Protein AF-0000000083736166 (afdb_homodimer)

Secondary structure (DSSP, 8-state):
----------------------S-----SS-----S-HHHHHHHHHHHHHTT--STT--S-SS-GGGGTT--HHHHHHHHHHHHHHHHHHHHHHHTS---HHHHHHHHHHHHHHHHHHHHHS--HHHHHHHHHHT--TT-HHHHHHHHHHHHHHHHHHHHHHHHHHHHHHHH-/----------------------S-----SS-----S-HHHHHHHHHHHHHTTTTSTT--S-SS-GGGGTT--HHHHHHHHHHHHHHHHHHHHHHHTS---HHHHHHHHHHHHHHHHHHHHHS--HHHHHHHHHHT--TT-HHHHHHHHHHHHHHHHHHHHHHHHHHHHHHHH-

Foldseek 3Di:
DPDDPDPPPPPPPPPPPPPPPDDPPPPPPPDPDDPQDPVLVVLVVVLCVFVVVPPPPPPDDDLPLCVCPLPFPVVSLVSV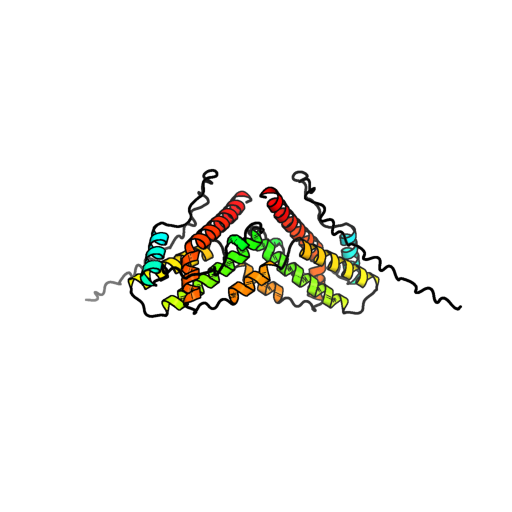LVVLVVLLVVLVVVLVDDDDPSNNVSSVVVNVVSVVVCVVRPDCPVVVVVVVVVVDDCPDPVVVVVCVVCVVVVVVVVVVVVVVRVVVSVVVD/DPPPPPPPPPPPPPPPPPPPPDDPPPPPPPDPDDPQDPVLVVLVVVLCVFVVVPPPPPPDDDLPLCVCPLPFPVVSLVSVLVVLVVLLVVLVVVLVDDDDPSNNVSSVVVNVVSVVVCVVRVDCPVVVVVVVVVPDDCPDPVVVVVCVVCVVVVVVVVVVVVVVRVVVSVVVD

Sequence (346 aa):
MDSPLGLLVVGILGLYFVCVQGCPLSPNPAGTQDFVPNKTIEDIKTLIAHLNLADNKLVGTVFNMTALDGKLEHEQWLFLNATLDVYLNIFSNMLNEERLEEVNQSLQNLRNKMQELKRHYYSDRIKTKIQKLAAIETTDAVVQKKALNEFQEVFQRASKLGASLHQRACTQSMDSPLGLLVVGILGLYFVCVQGCPLSPNPAGTQDFVPNKTIEDIKTLIAHLNLADNKLVGTVFNMTALDGKLEHEQWLFLNATLDVYLNIFSNMLNEERLEEVNQSLQNLRNKMQELKRHYYSDRIKTKIQKLAAIETTDAVVQKKALNEFQEVFQRASKLGASLHQRACTQS

Structure (mmCIF, N/CA/C/O backbone):
data_AF-0000000083736166-model_v1
#
loop_
_entity.id
_entity.type
_entity.pdbx_description
1 polymer 'Interferon gamma'
#
loop_
_atom_site.group_PDB
_atom_site.id
_atom_site.type_symbol
_atom_site.label_atom_id
_atom_site.label_alt_id
_atom_site.label_comp_id
_atom_site.label_asym_id
_atom_site.label_entity_id
_atom_site.label_seq_id
_atom_site.pdbx_PDB_ins_code
_atom_site.Cartn_x
_atom_site.Cartn_y
_atom_site.Cartn_z
_atom_site.occupancy
_atom_site.B_iso_or_equiv
_atom_site.auth_seq_id
_atom_site.auth_comp_id
_atom_site.auth_asym_id
_atom_site.auth_atom_id
_atom_site.pdbx_PDB_model_num
ATOM 1 N N . MET A 1 1 ? -26.094 50.25 -44.906 1 25.56 1 MET A N 1
ATOM 2 C CA . MET A 1 1 ? -25.578 50.906 -43.719 1 25.56 1 MET A CA 1
ATOM 3 C C . MET A 1 1 ? -25.266 49.875 -42.625 1 25.56 1 MET A C 1
ATOM 5 O O . MET A 1 1 ? -26.062 49.688 -41.719 1 25.56 1 MET A O 1
ATOM 9 N N . ASP A 1 2 ? -25.016 48.594 -43.062 1 31.78 2 ASP A N 1
ATOM 10 C CA . ASP A 1 2 ? -24.766 47.156 -42.875 1 31.78 2 ASP A CA 1
ATOM 11 C C . ASP A 1 2 ? -23.5 46.906 -42.062 1 31.78 2 ASP A C 1
ATOM 13 O O . ASP A 1 2 ? -22.422 46.719 -42.625 1 31.78 2 ASP A O 1
ATOM 17 N N . SER A 1 3 ? -23.391 47.719 -40.875 1 27.06 3 SER A N 1
ATOM 18 C CA . SER A 1 3 ? -22.141 47.938 -40.156 1 27.06 3 SER A CA 1
ATOM 19 C C . SER A 1 3 ? -21.656 46.688 -39.438 1 27.06 3 SER A C 1
ATOM 21 O O . SER A 1 3 ? -20.5 46.625 -39 1 27.06 3 SER A O 1
ATOM 23 N N . PRO A 1 4 ? -22.531 45.812 -38.875 1 34.12 4 PRO A N 1
ATOM 24 C CA . PRO A 1 4 ? -22.125 45.281 -37.562 1 34.12 4 PRO A CA 1
ATOM 25 C C . PRO A 1 4 ? -20.891 44.375 -37.656 1 34.12 4 PRO A C 1
ATOM 27 O O . PRO A 1 4 ? -20.812 43.5 -38.531 1 34.12 4 PRO A O 1
ATOM 30 N N . LEU A 1 5 ? -19.625 44.844 -37.281 1 30.45 5 LEU A N 1
ATOM 31 C CA . LEU A 1 5 ? -18.297 44.281 -37.094 1 30.45 5 LEU A CA 1
ATOM 32 C C . LEU A 1 5 ? -18.375 43.031 -36.219 1 30.45 5 LEU A C 1
ATOM 34 O O . LEU A 1 5 ? -19.062 43 -35.188 1 30.45 5 LEU A O 1
ATOM 38 N N . GLY A 1 6 ? -18.172 41.812 -36.812 1 26.39 6 GLY A N 1
ATOM 39 C CA . GLY A 1 6 ? -17.984 40.406 -36.406 1 26.39 6 GLY A CA 1
ATOM 40 C C . GLY A 1 6 ? -17.016 40.25 -35.25 1 26.39 6 GLY A C 1
ATOM 41 O O . GLY A 1 6 ? -15.875 40.719 -35.312 1 26.39 6 GLY A O 1
ATOM 42 N N . LEU A 1 7 ? -17.5 40.344 -33.906 1 26.72 7 LEU A N 1
ATOM 43 C CA . LEU A 1 7 ? -16.844 40.156 -32.594 1 26.72 7 LEU A CA 1
ATOM 44 C C . LEU A 1 7 ? -16.031 38.875 -32.594 1 26.72 7 LEU A C 1
ATOM 46 O O . LEU A 1 7 ? -16.562 37.781 -32.75 1 26.72 7 LEU A O 1
ATOM 50 N N . LEU A 1 8 ? -14.727 38.938 -33 1 26.11 8 LEU A N 1
ATOM 51 C CA . LEU A 1 8 ? -13.641 37.969 -32.969 1 26.11 8 LEU A CA 1
ATOM 52 C C . LEU A 1 8 ? -13.422 37.438 -31.547 1 26.11 8 LEU A C 1
ATOM 54 O O . LEU A 1 8 ? -13.016 38.188 -30.656 1 26.11 8 LEU A O 1
ATOM 58 N N . VAL A 1 9 ? -14.336 36.562 -31 1 26.31 9 VAL A N 1
ATOM 59 C CA . VAL A 1 9 ? -14.172 35.906 -29.703 1 26.31 9 VAL A CA 1
ATOM 60 C C . VAL A 1 9 ? -12.859 35.125 -29.688 1 26.31 9 VAL A C 1
ATOM 62 O O . VAL A 1 9 ? -12.711 34.125 -30.375 1 26.31 9 VAL A O 1
ATOM 65 N N . VAL A 1 10 ? -11.672 35.719 -29.703 1 26.75 10 VAL A N 1
ATOM 66 C CA . VAL A 1 10 ? -10.391 35.062 -29.516 1 26.75 10 VAL A CA 1
ATOM 67 C C . VAL A 1 10 ? -10.367 34.344 -28.172 1 26.75 10 VAL A C 1
ATOM 69 O O . VAL A 1 10 ? -10.32 35 -27.109 1 26.75 10 VAL A O 1
ATOM 72 N N . GLY A 1 11 ? -11.203 33.312 -27.938 1 25 11 GLY A N 1
ATOM 73 C CA . GLY A 1 11 ? -11.055 32.562 -26.719 1 25 11 GLY A CA 1
ATOM 74 C C . GLY A 1 11 ? -9.633 32.062 -26.5 1 25 11 GLY A C 1
ATOM 75 O O . GLY A 1 11 ? -9.07 31.359 -27.328 1 25 11 GLY A O 1
ATOM 76 N N . ILE A 1 12 ? -8.727 32.781 -25.797 1 27.39 12 ILE A N 1
ATOM 77 C CA . ILE A 1 12 ? -7.422 32.406 -25.25 1 27.39 12 ILE A CA 1
ATOM 78 C C . ILE A 1 12 ? -7.547 31.125 -24.453 1 27.39 12 ILE A C 1
ATOM 80 O O . ILE A 1 12 ? -8.203 31.094 -23.406 1 27.39 12 ILE A O 1
ATOM 84 N N . LEU A 1 13 ? -7.809 29.969 -25.062 1 29.5 13 LEU A N 1
ATOM 85 C CA . LEU A 1 13 ? -7.574 28.688 -24.422 1 29.5 13 LEU A CA 1
ATOM 86 C C . LEU A 1 13 ? -6.195 28.656 -23.766 1 29.5 13 LEU A C 1
ATOM 88 O O . LEU A 1 13 ? -5.176 28.734 -24.453 1 29.5 13 LEU A O 1
ATOM 92 N N . GLY A 1 14 ? -5.961 29.297 -22.578 1 27.34 14 GLY A N 1
ATOM 93 C CA . GLY A 1 14 ? -4.801 29.156 -21.719 1 27.34 14 GLY A CA 1
ATOM 94 C C . GLY A 1 14 ? -4.367 27.719 -21.547 1 27.34 14 GLY A C 1
ATOM 95 O O . GLY A 1 14 ? -5.129 26.891 -21.016 1 27.34 14 GLY A O 1
ATOM 96 N N . LEU A 1 15 ? -3.582 27.094 -22.406 1 28.8 15 LEU A N 1
ATOM 97 C CA . LEU A 1 15 ? -2.785 25.875 -22.266 1 28.8 15 LEU A CA 1
ATOM 98 C C . LEU A 1 15 ? -1.999 25.891 -20.969 1 28.8 15 LEU A C 1
ATOM 100 O O . LEU A 1 15 ? -1.042 26.656 -20.828 1 28.8 15 LEU A O 1
ATOM 104 N N . TYR A 1 16 ? -2.668 25.641 -19.781 1 25.7 16 TYR A N 1
ATOM 105 C CA . TYR A 1 16 ? -1.996 25.297 -18.531 1 25.7 16 TYR A CA 1
ATOM 106 C C . TYR A 1 16 ? -0.968 24.203 -18.75 1 25.7 16 TYR A C 1
ATOM 108 O O . TYR A 1 16 ? -1.328 23.047 -19 1 25.7 16 TYR A O 1
ATOM 116 N N . PHE A 1 17 ? 0.113 24.469 -19.438 1 28.11 17 PHE A N 1
ATOM 117 C CA . PHE A 1 17 ? 1.296 23.609 -19.406 1 28.11 17 PHE A CA 1
ATOM 118 C C . PHE A 1 17 ? 1.709 23.297 -17.984 1 28.11 17 PHE A C 1
ATOM 120 O O . PHE A 1 17 ? 2.182 24.172 -17.25 1 28.11 17 PHE A O 1
ATOM 127 N N . VAL A 1 18 ? 1.034 22.453 -17.312 1 27.03 18 VAL A N 1
ATOM 128 C CA . VAL A 1 18 ? 1.616 21.859 -16.125 1 27.03 18 VAL A CA 1
ATOM 129 C C . VAL A 1 18 ? 2.982 21.266 -16.453 1 27.03 18 VAL A C 1
ATOM 131 O O . VAL A 1 18 ? 3.074 20.281 -17.203 1 27.03 18 VAL A O 1
ATOM 134 N N . CYS A 1 19 ? 3.934 2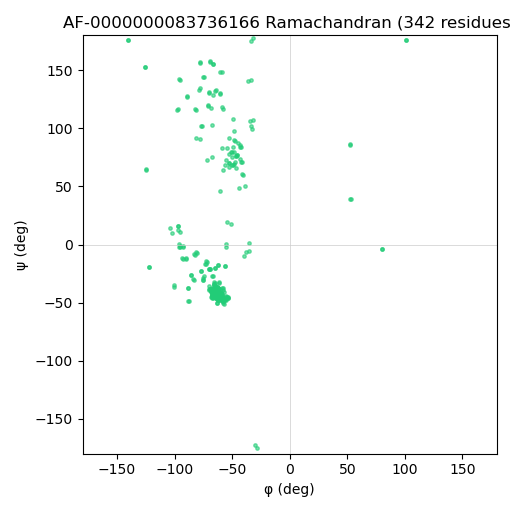2.047 -16.781 1 26.06 19 CYS A N 1
ATOM 135 C CA . CYS A 1 19 ? 5.312 21.578 -16.75 1 26.06 19 CYS A CA 1
ATOM 136 C C . CYS A 1 19 ? 5.578 20.75 -15.508 1 26.06 19 CYS A C 1
ATOM 138 O O . CYS A 1 19 ? 5.477 21.25 -14.383 1 26.06 19 CYS A O 1
ATOM 140 N N . VAL A 1 20 ? 5.285 19.547 -15.492 1 30.48 20 VAL A N 1
ATOM 141 C CA . VAL A 1 20 ? 6.012 18.594 -14.648 1 30.48 20 VAL A CA 1
ATOM 142 C C . VAL A 1 20 ? 7.5 18.938 -14.656 1 30.48 20 VAL A C 1
ATOM 144 O O . VAL A 1 20 ? 8.18 18.734 -15.664 1 30.48 20 VAL A O 1
ATOM 147 N N . GLN A 1 21 ? 7.938 20.156 -14.414 1 29.8 21 GLN A N 1
ATOM 148 C CA . GLN A 1 21 ? 9.352 20.375 -14.125 1 29.8 21 GLN A CA 1
ATOM 149 C C . GLN A 1 21 ? 9.945 19.172 -13.391 1 29.8 21 GLN A C 1
ATOM 151 O O . GLN A 1 21 ? 9.398 18.719 -12.391 1 29.8 21 GLN A O 1
ATOM 156 N N . GLY A 1 22 ? 10.805 18.328 -14.086 1 31.92 22 GLY A N 1
ATOM 157 C CA . GLY A 1 22 ? 11.727 17.234 -13.836 1 31.92 22 GLY A CA 1
ATOM 158 C C . GLY A 1 22 ? 12.422 17.328 -12.484 1 31.92 22 GLY A C 1
ATOM 159 O O . GLY A 1 22 ? 12.367 18.375 -11.828 1 31.92 22 GLY A O 1
ATOM 160 N N . CYS A 1 23 ? 13.242 16.203 -12.305 1 34.94 23 CYS A N 1
ATOM 161 C CA . CYS A 1 23 ? 14.062 15.695 -11.211 1 34.94 23 CYS A CA 1
ATOM 162 C C . CYS A 1 23 ? 15.055 16.75 -10.727 1 34.94 23 CYS A C 1
ATOM 164 O O . CYS A 1 23 ? 16.234 16.672 -11.047 1 34.94 23 CYS A O 1
ATOM 166 N N . PRO A 1 24 ? 14.906 18.031 -10.969 1 35.47 24 PRO A N 1
ATOM 167 C CA . PRO A 1 24 ? 16.125 18.641 -10.438 1 35.47 24 PRO A CA 1
ATOM 168 C C . PRO A 1 24 ? 16.359 18.297 -8.969 1 35.47 24 PRO A C 1
ATOM 170 O O . PRO A 1 24 ? 17.172 18.953 -8.305 1 35.47 24 PRO A O 1
ATOM 173 N N . LEU A 1 25 ? 15.414 17.547 -8.367 1 35.62 25 LEU A N 1
ATOM 174 C CA . LEU A 1 25 ? 15.828 17.562 -6.965 1 35.62 25 LEU A CA 1
ATOM 175 C C . LEU A 1 25 ? 17.281 17.125 -6.824 1 35.62 25 LEU A C 1
ATOM 177 O O . LEU A 1 25 ? 17.641 16 -7.164 1 35.62 25 LEU A O 1
ATOM 181 N N . SER A 1 26 ? 18.156 17.938 -7.254 1 33.56 26 SER A N 1
ATOM 182 C CA . SER A 1 26 ? 19.516 17.656 -6.797 1 33.56 26 SER A CA 1
ATOM 183 C C . SER A 1 26 ? 19.5 17.062 -5.391 1 33.56 26 SER A C 1
ATOM 185 O O . SER A 1 26 ? 18.938 17.656 -4.469 1 33.56 26 SER A O 1
ATOM 187 N N . PRO A 1 27 ? 19.625 15.656 -5.328 1 37.25 27 PRO A N 1
ATOM 188 C CA . PRO A 1 27 ? 19.891 15.203 -3.957 1 37.25 27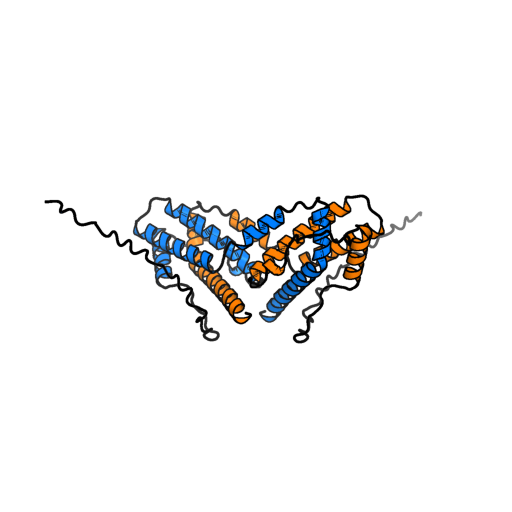 PRO A CA 1
ATOM 189 C C . PRO A 1 27 ? 20.891 16.094 -3.229 1 37.25 27 PRO A C 1
ATOM 191 O O . PRO A 1 27 ? 22.047 16.188 -3.645 1 37.25 27 PRO A O 1
ATOM 194 N N . ASN A 1 28 ? 20.703 17.312 -3.012 1 36.97 28 ASN A N 1
ATOM 195 C CA . ASN A 1 28 ? 21.688 17.797 -2.061 1 36.97 28 ASN A CA 1
ATOM 196 C C . ASN A 1 28 ? 22.062 16.734 -1.029 1 36.97 28 ASN A C 1
ATOM 198 O O . ASN A 1 28 ? 21.219 15.898 -0.669 1 36.97 28 ASN A O 1
ATOM 202 N N . PRO A 1 29 ? 23.406 16.547 -0.527 1 40.22 29 PRO A N 1
ATOM 203 C CA . PRO A 1 29 ? 23.875 15.633 0.521 1 40.22 29 PRO A CA 1
ATOM 204 C C . PRO A 1 29 ? 22.812 15.352 1.58 1 40.22 29 PRO A C 1
ATOM 206 O O . PRO A 1 29 ? 21.797 16.062 1.649 1 40.22 29 PRO A O 1
ATOM 209 N N . ALA A 1 30 ? 23.344 14.562 2.766 1 42.53 30 ALA A N 1
ATOM 210 C CA . ALA A 1 30 ? 22.859 14.125 4.074 1 42.53 30 ALA A CA 1
ATOM 211 C C . ALA A 1 30 ? 21.984 15.195 4.727 1 42.53 30 ALA A C 1
ATOM 213 O O . ALA A 1 30 ? 21.641 15.078 5.902 1 42.53 30 ALA A O 1
ATOM 214 N N . GLY A 1 31 ? 21.75 16.375 4.324 1 44.53 31 GLY A N 1
ATOM 215 C CA . GLY A 1 31 ? 21.188 17.391 5.199 1 44.53 31 GLY A CA 1
ATOM 216 C C . GLY A 1 31 ? 19.688 17.25 5.398 1 44.53 31 GLY A C 1
ATOM 217 O O . GLY A 1 31 ? 19.016 16.609 4.586 1 44.53 31 GLY A O 1
ATOM 218 N N . THR A 1 32 ? 19.094 17.328 6.719 1 60.19 32 THR A N 1
ATOM 219 C CA . THR A 1 32 ? 17.734 17.375 7.23 1 60.19 32 THR A CA 1
ATOM 220 C C . THR A 1 32 ? 16.875 18.297 6.371 1 60.19 32 THR A C 1
ATOM 222 O O . THR A 1 32 ? 16.984 19.531 6.461 1 60.19 32 THR A O 1
ATOM 225 N N . GLN A 1 33 ? 16.5 17.938 5.102 1 72.44 33 GLN A N 1
ATOM 226 C CA . GLN A 1 33 ? 15.641 18.781 4.273 1 72.44 33 GLN A CA 1
ATOM 227 C C . GLN A 1 33 ? 14.297 19.031 4.953 1 72.44 33 GLN A C 1
ATOM 229 O O . GLN A 1 33 ? 13.672 18.094 5.465 1 72.44 33 GLN A O 1
ATOM 234 N N . ASP A 1 34 ? 14.078 20.281 5.199 1 84.88 34 ASP A N 1
ATOM 235 C CA . ASP A 1 34 ? 12.797 20.719 5.734 1 84.88 34 ASP A CA 1
ATOM 236 C C . ASP A 1 34 ? 11.758 20.875 4.621 1 84.88 34 ASP A C 1
ATOM 238 O O . ASP A 1 34 ? 11.961 21.656 3.688 1 84.88 34 ASP A O 1
ATOM 242 N N . P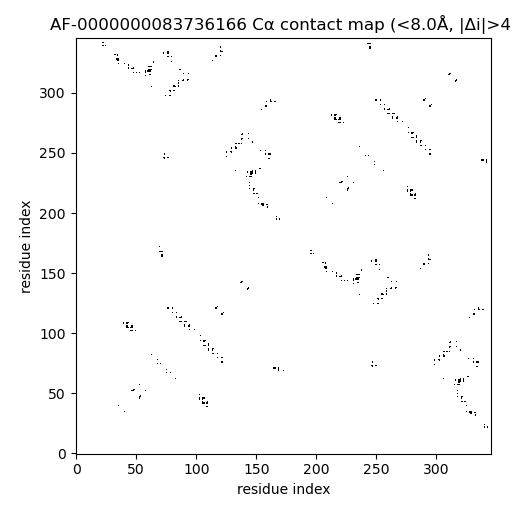HE A 1 35 ? 10.703 20.062 4.688 1 89.19 35 PHE A N 1
ATOM 243 C CA . PHE A 1 35 ? 9.672 20.047 3.65 1 89.19 35 PHE A CA 1
ATOM 244 C C . PHE A 1 35 ? 8.492 20.922 4.039 1 89.19 35 PHE A C 1
ATOM 246 O O . PHE A 1 35 ? 7.539 21.062 3.273 1 89.19 35 PHE A O 1
ATOM 253 N N . VAL A 1 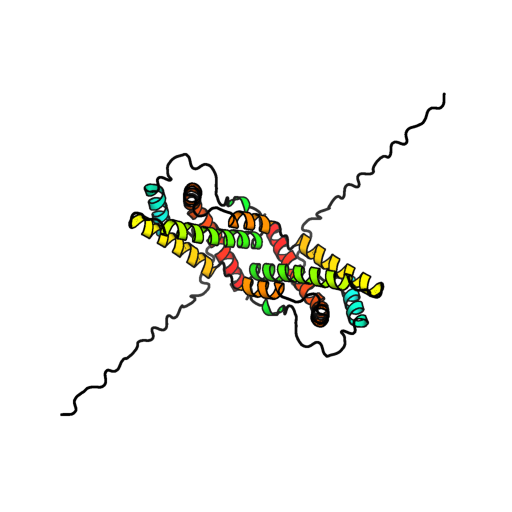36 ? 8.578 21.531 5.188 1 92.19 36 VAL A N 1
ATOM 254 C CA . VAL A 1 36 ? 7.461 22.344 5.648 1 92.19 36 VAL A CA 1
ATOM 255 C C . VAL A 1 36 ? 7.723 23.812 5.332 1 92.19 36 VAL A C 1
ATOM 257 O O . VAL A 1 36 ? 8.578 24.438 5.957 1 92.19 36 VAL A O 1
ATOM 260 N N . PRO A 1 37 ? 6.867 24.328 4.484 1 91.75 37 PRO A N 1
ATOM 261 C CA . PRO A 1 37 ? 7.062 25.734 4.16 1 91.75 37 PRO A CA 1
ATOM 262 C C . PRO A 1 37 ? 6.816 26.656 5.355 1 91.75 37 PRO A C 1
ATOM 264 O O . PRO A 1 37 ? 5.996 26.344 6.223 1 91.75 37 PRO A O 1
ATOM 267 N N . ASN A 1 38 ? 7.418 27.812 5.324 1 92 38 ASN A N 1
ATOM 268 C CA . ASN A 1 38 ? 7.285 28.781 6.402 1 92 38 ASN A CA 1
ATOM 269 C C . ASN A 1 38 ? 5.836 29.234 6.574 1 92 38 ASN A C 1
ATOM 271 O O . ASN A 1 38 ? 5.359 29.406 7.699 1 92 38 ASN A O 1
ATOM 275 N N . LYS A 1 39 ? 5.242 29.469 5.445 1 92.31 39 LYS A N 1
ATOM 276 C CA . LYS A 1 39 ? 3.844 29.891 5.508 1 92.31 39 LYS A CA 1
ATOM 277 C C . LYS A 1 39 ? 2.992 28.844 6.238 1 92.31 39 LYS A C 1
ATOM 279 O O . LYS A 1 39 ? 2.072 29.203 6.977 1 92.31 39 LYS A O 1
ATOM 284 N N . THR A 1 40 ? 3.293 27.656 6.016 1 93.81 40 THR A N 1
ATOM 285 C CA . THR A 1 40 ? 2.576 26.562 6.68 1 93.81 40 THR A CA 1
ATOM 286 C C . THR A 1 40 ? 2.797 26.609 8.188 1 93.81 40 THR A C 1
ATOM 288 O O . THR A 1 40 ? 1.856 26.438 8.969 1 93.81 40 THR A O 1
ATOM 291 N N . ILE A 1 41 ? 3.916 26.891 8.602 1 92.06 41 ILE A N 1
ATOM 292 C CA . ILE A 1 41 ? 4.246 27.016 10.016 1 92.06 41 ILE A CA 1
ATOM 293 C C . ILE A 1 41 ? 3.455 28.156 10.625 1 92.06 41 ILE A C 1
ATOM 295 O O . ILE A 1 41 ? 2.918 28.047 11.734 1 92.06 41 ILE A O 1
ATOM 299 N N . GLU A 1 42 ? 3.389 29.188 9.93 1 93.88 42 GLU A N 1
ATOM 300 C CA . GLU A 1 42 ? 2.629 30.344 10.391 1 93.88 42 GLU A CA 1
ATOM 301 C C . GLU A 1 42 ? 1.146 30.016 10.523 1 93.88 42 GLU A C 1
ATOM 303 O O . GLU A 1 42 ? 0.491 30.453 11.477 1 93.88 42 GLU A O 1
ATOM 308 N N . ASP A 1 43 ? 0.63 29.297 9.547 1 95.38 43 ASP A N 1
ATOM 309 C CA . ASP A 1 43 ? -0.77 28.891 9.602 1 95.38 43 ASP A CA 1
ATOM 310 C C . ASP A 1 43 ? -1.039 28.016 10.828 1 95.38 43 ASP A C 1
ATOM 312 O O . ASP A 1 43 ? -2.059 28.188 11.5 1 95.38 43 ASP A O 1
ATOM 316 N N . ILE A 1 44 ? -0.179 27.172 11.109 1 91.94 44 ILE A N 1
ATOM 317 C CA . ILE A 1 44 ? -0.325 26.281 12.258 1 91.94 44 ILE A CA 1
ATOM 318 C C . ILE A 1 44 ? -0.337 27.109 13.547 1 91.94 44 ILE A C 1
ATOM 320 O O . ILE A 1 44 ? -1.186 26.891 14.414 1 91.94 44 ILE A O 1
ATOM 324 N N . LYS A 1 45 ? 0.573 28 13.648 1 88.44 45 LYS A N 1
ATOM 325 C CA . LYS A 1 45 ? 0.638 28.844 14.836 1 88.44 45 LYS A CA 1
ATOM 326 C C . LYS A 1 45 ? -0.655 29.641 15.016 1 88.44 45 LYS A C 1
ATOM 328 O O . LYS A 1 45 ? -1.153 29.766 16.141 1 88.44 45 LYS A O 1
ATOM 333 N N . THR A 1 46 ? -1.11 30.188 13.953 1 90.69 46 THR A N 1
ATOM 334 C CA . THR A 1 46 ? -2.369 30.922 13.984 1 90.69 46 THR A CA 1
ATOM 335 C C . THR A 1 46 ? -3.498 30.047 14.516 1 90.69 46 THR A C 1
ATOM 337 O O . THR A 1 46 ? -4.293 30.484 15.352 1 90.69 46 THR A O 1
ATOM 340 N N . LEU A 1 47 ? -3.559 28.844 14.055 1 92.06 47 LEU A N 1
ATOM 341 C CA . LEU A 1 47 ? -4.613 27.922 14.461 1 92.06 47 LEU A CA 1
ATOM 342 C C . LEU A 1 47 ? -4.457 27.516 15.922 1 92.06 47 LEU A C 1
ATOM 344 O O . LEU A 1 47 ? -5.441 27.469 16.672 1 92.06 47 LEU A O 1
ATOM 348 N N . ILE A 1 48 ? -3.262 27.281 16.312 1 83.38 48 ILE A N 1
ATOM 349 C CA . ILE A 1 48 ? -3.002 26.906 17.703 1 83.38 48 ILE A CA 1
ATOM 350 C C . ILE A 1 48 ? -3.414 28.047 18.641 1 83.38 48 ILE A C 1
ATOM 352 O O . ILE A 1 48 ? -4.008 27.812 19.688 1 83.38 48 ILE A O 1
ATOM 356 N N . ALA A 1 49 ? -3.152 29.203 18.297 1 84.5 49 ALA A N 1
ATOM 357 C CA . ALA A 1 49 ? -3.467 30.375 19.109 1 84.5 49 ALA A CA 1
ATOM 358 C C . ALA A 1 49 ? -4.977 30.594 19.203 1 84.5 49 ALA A C 1
ATOM 360 O O . ALA A 1 49 ? -5.512 30.828 20.281 1 84.5 49 ALA A O 1
ATOM 361 N N . HIS A 1 50 ? -5.699 30.469 18.125 1 86.19 50 HIS A N 1
ATOM 362 C CA . HIS A 1 50 ? -7.105 30.844 18.062 1 86.19 50 HIS A CA 1
ATOM 363 C C . HIS A 1 50 ? -8 29.703 18.547 1 86.19 50 HIS A C 1
ATOM 365 O O . HIS A 1 50 ? -9.117 29.953 19.016 1 86.19 50 HIS A O 1
ATOM 371 N N . LEU A 1 51 ? -7.539 28.562 18.422 1 83.31 51 LEU A N 1
ATOM 372 C CA . LEU A 1 51 ? -8.359 27.422 18.844 1 83.31 51 LEU A CA 1
ATOM 373 C C . LEU A 1 51 ? -8 27 20.266 1 83.31 51 LEU A C 1
ATOM 375 O O . LEU A 1 51 ? -8.492 25.969 20.75 1 83.31 51 LEU A O 1
ATOM 379 N N . ASN A 1 52 ? -7.242 27.828 20.891 1 76.19 52 ASN A N 1
ATOM 380 C CA . ASN A 1 52 ? -6.84 27.641 22.281 1 76.19 52 ASN A CA 1
ATOM 381 C C . ASN A 1 52 ? -6.219 26.266 22.5 1 76.19 52 ASN A C 1
ATOM 383 O O . ASN A 1 52 ? -6.574 25.562 23.453 1 76.19 52 ASN A O 1
ATOM 387 N N . LEU A 1 53 ? -5.457 25.844 21.547 1 69.31 53 LEU A N 1
ATOM 388 C CA . LEU A 1 53 ? -4.797 24.547 21.609 1 69.31 53 LEU A CA 1
ATOM 389 C C . LEU A 1 53 ? -3.615 24.594 22.578 1 69.31 53 LEU A C 1
ATOM 391 O O . LEU A 1 53 ? -3.184 23.547 23.078 1 69.31 53 LEU A O 1
ATOM 395 N N . ALA A 1 54 ? -2.982 25.75 22.766 1 60.62 54 ALA A N 1
ATOM 396 C CA . ALA A 1 54 ? -1.833 25.906 23.641 1 60.62 54 ALA A CA 1
ATOM 397 C C . ALA A 1 54 ? -2.16 25.438 25.062 1 60.62 54 ALA A C 1
ATOM 399 O O . ALA A 1 54 ? -1.26 25.234 25.875 1 60.62 54 ALA A O 1
ATOM 400 N N . ASP A 1 55 ? -3.404 25.375 25.281 1 57.97 55 ASP A N 1
ATOM 401 C CA . ASP A 1 55 ? -3.645 24.938 26.656 1 57.97 55 ASP A CA 1
ATOM 402 C C . ASP A 1 55 ? -3.184 23.484 26.859 1 57.97 55 ASP A C 1
ATOM 404 O O . ASP A 1 55 ? -3.182 22.703 25.922 1 57.97 55 ASP A O 1
ATOM 408 N N . ASN A 1 56 ? -2.354 23.266 27.938 1 54.47 56 ASN A N 1
ATOM 409 C CA . ASN A 1 56 ? -1.512 22.234 28.531 1 54.47 56 ASN A CA 1
ATOM 410 C C . ASN A 1 56 ? -2.17 20.859 28.438 1 54.47 56 ASN A C 1
ATOM 412 O O . ASN A 1 56 ? -1.58 19.844 28.844 1 54.47 56 ASN A O 1
ATOM 416 N N . LYS A 1 57 ? -3.455 20.828 28.031 1 62.19 57 LYS A N 1
ATOM 417 C CA . LYS A 1 57 ? -3.984 19.531 28.453 1 62.19 57 LYS A CA 1
ATOM 418 C C . LYS A 1 57 ? -4.09 18.562 27.266 1 62.19 57 LYS A C 1
ATOM 420 O O . LYS A 1 57 ? -4.801 17.562 27.344 1 62.19 57 LYS A O 1
ATOM 425 N N . LEU A 1 58 ? -3.381 18.953 26.062 1 75.38 58 LEU A N 1
ATOM 426 C CA . LEU A 1 58 ? -3.547 17.938 25.031 1 75.38 58 LEU A CA 1
ATOM 427 C C . LEU A 1 58 ? -2.621 16.75 25.297 1 75.38 58 LEU A C 1
ATOM 429 O O . LEU A 1 58 ? -1.396 16.891 25.219 1 75.38 58 LEU A O 1
ATOM 433 N N . VAL A 1 59 ? -3.215 15.852 26.016 1 76.38 59 VAL A N 1
ATOM 434 C CA . VAL A 1 59 ? -2.436 14.648 26.281 1 76.38 59 VAL A CA 1
ATOM 435 C C . VAL A 1 59 ? -2.666 13.625 25.172 1 76.38 59 VAL A C 1
ATOM 437 O O . VAL A 1 59 ? -3.799 13.43 24.734 1 76.38 59 VAL A O 1
ATOM 440 N N . GLY A 1 60 ? -1.568 13.148 24.594 1 82.44 60 GLY A N 1
ATOM 441 C CA . GLY A 1 60 ? -1.641 12.047 23.641 1 82.44 60 GLY A CA 1
ATOM 442 C C . GLY A 1 60 ? -1.55 12.5 22.188 1 82.44 60 GLY A C 1
ATOM 443 O O . GLY A 1 60 ? -1.402 13.688 21.922 1 82.44 60 GLY A O 1
ATOM 444 N N . THR A 1 61 ? -1.526 11.492 21.297 1 91.25 61 THR A N 1
ATOM 445 C CA . THR A 1 61 ? -1.42 11.727 19.859 1 91.25 61 THR A CA 1
ATOM 446 C C . THR A 1 61 ? -2.557 11.039 19.109 1 91.25 61 THR A C 1
ATOM 448 O O . THR A 1 61 ? -3.188 10.117 19.641 1 91.25 61 THR A O 1
ATOM 451 N N . VAL A 1 62 ? -2.861 11.625 18 1 94.06 62 VAL A N 1
ATOM 452 C CA . VAL A 1 62 ? -3.852 11 17.125 1 94.06 62 VAL A CA 1
ATOM 453 C C . VAL A 1 62 ? -3.166 10.008 16.188 1 94.06 62 VAL A C 1
ATOM 455 O O . VAL A 1 62 ? -3.592 8.852 16.078 1 94.06 62 VAL A O 1
ATOM 458 N N . PHE A 1 63 ? -2.121 10.352 15.539 1 94.75 63 PHE A N 1
ATOM 459 C CA . PHE A 1 63 ? -1.485 9.547 14.508 1 94.75 63 PHE A CA 1
ATOM 460 C C . PHE A 1 63 ? -0.26 8.828 15.055 1 94.75 63 PHE A C 1
ATOM 462 O O . PHE A 1 63 ? -0.021 7.664 14.727 1 94.75 63 PHE A O 1
ATOM 469 N N . ASN A 1 64 ? 0.479 9.414 15.945 1 88.56 64 ASN A N 1
ATOM 470 C CA . ASN A 1 64 ? 1.678 8.82 16.531 1 88.56 64 ASN A CA 1
ATOM 471 C C . ASN A 1 64 ? 2.645 8.336 15.453 1 88.56 64 ASN A C 1
ATOM 473 O O . ASN A 1 64 ? 2.775 7.133 15.219 1 88.56 64 ASN A O 1
ATOM 477 N N . MET A 1 65 ? 3.459 9.125 14.953 1 90.44 65 MET A N 1
ATOM 478 C CA . MET A 1 65 ? 4.352 8.852 13.828 1 90.44 65 MET A CA 1
ATOM 479 C C . MET A 1 65 ? 5.477 7.91 14.242 1 90.44 65 MET A C 1
ATOM 481 O O . MET A 1 65 ? 6.105 7.273 13.398 1 90.44 65 MET A O 1
ATOM 485 N N . THR A 1 66 ? 5.621 7.781 15.539 1 89.38 66 THR A N 1
ATOM 486 C CA . THR A 1 66 ? 6.664 6.879 16.016 1 89.38 66 THR A CA 1
ATOM 487 C C . THR A 1 66 ? 6.301 5.426 15.703 1 89.38 66 THR A C 1
ATOM 489 O O . THR A 1 66 ? 7.172 4.555 15.688 1 89.38 66 THR A O 1
ATOM 492 N N . ALA A 1 67 ? 5.07 5.23 15.5 1 84.06 67 ALA A N 1
ATOM 493 C CA . ALA A 1 67 ? 4.613 3.893 15.133 1 84.06 67 ALA A CA 1
ATOM 494 C C . ALA A 1 67 ? 5.223 3.449 13.805 1 84.06 67 ALA A C 1
ATOM 496 O O . ALA A 1 67 ? 5.246 2.256 13.492 1 84.06 67 ALA A O 1
ATOM 497 N N . LEU A 1 68 ? 5.75 4.363 13 1 90.38 68 LEU A N 1
ATOM 498 C CA . LEU A 1 68 ? 6.316 4.066 11.688 1 90.38 68 LEU A CA 1
ATOM 499 C C . LEU A 1 68 ? 7.801 3.742 11.805 1 90.38 68 LEU A C 1
ATOM 501 O O . LEU A 1 68 ? 8.406 3.236 10.852 1 90.38 68 LEU A O 1
ATOM 505 N N . ASP A 1 69 ? 8.328 4.016 12.914 1 89.75 69 ASP A N 1
ATOM 506 C CA . ASP A 1 69 ? 9.766 3.799 13.055 1 89.75 69 ASP A CA 1
ATOM 507 C C . ASP A 1 69 ? 10.125 2.33 12.836 1 89.75 69 ASP A C 1
ATOM 509 O O . ASP A 1 69 ? 9.484 1.439 13.398 1 89.75 69 ASP A O 1
ATOM 513 N N . GLY A 1 70 ? 11.102 2.074 12.008 1 85.75 70 GLY A N 1
ATOM 514 C CA . GLY A 1 70 ? 11.562 0.723 11.734 1 85.75 70 GLY A CA 1
ATOM 515 C C . GLY A 1 70 ? 10.688 -0.019 10.742 1 85.75 70 GLY A C 1
ATOM 516 O O . GLY A 1 70 ? 10.969 -1.17 10.398 1 85.75 70 GLY A O 1
ATOM 517 N N . LYS A 1 71 ? 9.625 0.608 10.344 1 88.69 71 LYS A N 1
ATOM 518 C CA . LYS A 1 71 ? 8.758 -0.039 9.367 1 88.69 71 LYS A CA 1
ATOM 519 C C . LYS A 1 71 ? 9.336 0.064 7.957 1 88.69 71 LYS A C 1
ATOM 521 O O . LYS A 1 71 ? 10.117 0.97 7.672 1 88.69 71 LYS A O 1
ATOM 526 N N . LEU A 1 72 ? 8.93 -0.811 7.145 1 89.5 72 LEU A N 1
ATOM 527 C CA . LEU A 1 72 ? 9.328 -0.786 5.742 1 89.5 72 LEU A CA 1
ATOM 528 C C . LEU A 1 72 ? 8.695 0.397 5.016 1 89.5 72 LEU A C 1
ATOM 530 O O . LEU A 1 72 ? 7.625 0.87 5.41 1 89.5 72 LEU A O 1
ATOM 534 N N . GLU A 1 73 ? 9.273 0.824 3.943 1 90.31 73 GLU A N 1
ATOM 535 C CA . GLU A 1 73 ? 8.852 2.025 3.232 1 90.31 73 GLU A CA 1
ATOM 536 C C . GLU A 1 73 ? 7.426 1.876 2.699 1 90.31 73 GLU A C 1
ATOM 538 O O . GLU A 1 73 ? 6.641 2.824 2.74 1 90.31 73 GLU A O 1
ATOM 543 N N . HIS A 1 74 ? 7.191 0.674 2.168 1 90.81 74 HIS A N 1
ATOM 544 C CA . HIS A 1 74 ? 5.855 0.483 1.616 1 90.81 74 HIS A CA 1
ATOM 545 C C . HIS A 1 74 ? 4.797 0.524 2.713 1 90.81 74 HIS A C 1
ATOM 547 O O . HIS A 1 74 ? 3.688 1.013 2.492 1 90.81 74 HIS A O 1
ATOM 553 N N . GLU A 1 75 ? 5.121 0.055 3.867 1 92.75 75 GLU A N 1
ATOM 554 C CA . GLU A 1 75 ? 4.207 0.144 5 1 92.75 75 GLU A CA 1
ATOM 555 C C . GLU A 1 75 ? 4.023 1.592 5.449 1 92.75 75 GLU A C 1
ATOM 557 O O . GLU A 1 75 ? 2.902 2.018 5.738 1 92.75 75 GLU A O 1
ATOM 562 N N . GLN A 1 76 ? 5.102 2.271 5.535 1 94.31 76 GLN A N 1
ATOM 563 C CA . GLN A 1 76 ? 5.027 3.688 5.883 1 94.31 76 GLN A CA 1
ATOM 564 C C . GLN A 1 76 ? 4.164 4.453 4.883 1 94.31 76 GLN A C 1
ATOM 566 O O . GLN A 1 76 ? 3.35 5.293 5.273 1 94.31 76 GLN A O 1
ATOM 571 N N . TRP A 1 77 ? 4.406 4.195 3.643 1 94.56 77 TRP A N 1
ATOM 572 C CA . TRP A 1 77 ? 3.66 4.863 2.58 1 94.56 77 TRP A CA 1
ATOM 573 C C . TRP A 1 77 ? 2.16 4.648 2.75 1 94.56 77 TRP A C 1
ATOM 575 O O . TRP A 1 77 ? 1.376 5.598 2.65 1 94.56 77 TRP A O 1
ATOM 585 N N . LEU A 1 78 ? 1.801 3.426 2.998 1 94 78 LEU A N 1
ATOM 586 C CA . LEU A 1 78 ? 0.395 3.082 3.18 1 94 78 LEU A CA 1
ATOM 587 C C . LEU A 1 78 ? -0.193 3.816 4.379 1 94 78 LEU A C 1
ATOM 589 O O . LEU A 1 78 ? -1.289 4.375 4.293 1 94 78 LEU A O 1
ATOM 593 N N . PHE A 1 79 ? 0.516 3.812 5.484 1 95.75 79 PHE A N 1
ATOM 594 C CA . PHE A 1 79 ? 0.067 4.461 6.711 1 95.75 79 PHE A CA 1
ATOM 595 C C . PHE A 1 79 ? -0.08 5.965 6.504 1 95.75 79 PHE A C 1
ATOM 597 O O . PHE A 1 79 ? -1.093 6.555 6.887 1 95.75 79 PHE A O 1
ATOM 604 N N . LEU A 1 80 ? 0.878 6.508 5.883 1 97.31 80 LEU A N 1
ATOM 605 C CA . LEU A 1 80 ? 0.865 7.949 5.656 1 97.31 80 LEU A CA 1
ATOM 606 C C . LEU A 1 80 ? -0.235 8.336 4.676 1 97.31 80 LEU A C 1
ATOM 608 O O . LEU A 1 80 ? -0.894 9.367 4.844 1 97.31 80 LEU A O 1
ATOM 612 N N . ASN A 1 81 ? -0.434 7.523 3.625 1 96.31 81 ASN A N 1
ATOM 613 C CA . ASN A 1 81 ? -1.546 7.762 2.711 1 96.31 81 ASN A CA 1
ATOM 614 C C . ASN A 1 81 ? -2.875 7.844 3.455 1 96.31 81 ASN A C 1
ATOM 616 O O . ASN A 1 81 ? -3.666 8.758 3.225 1 96.31 81 ASN A O 1
ATOM 620 N N . ALA A 1 82 ? -3.064 6.922 4.352 1 95.19 82 ALA A N 1
ATOM 621 C CA . ALA A 1 82 ? -4.285 6.902 5.152 1 95.19 82 ALA A CA 1
ATOM 622 C C . ALA A 1 82 ? -4.355 8.109 6.078 1 95.19 82 ALA A C 1
ATOM 624 O O . ALA A 1 82 ? -5.422 8.703 6.262 1 95.19 82 ALA A O 1
ATOM 625 N N . THR A 1 83 ? -3.273 8.438 6.637 1 97.69 83 THR A N 1
ATOM 626 C CA . THR A 1 83 ? -3.203 9.586 7.531 1 97.69 83 THR A CA 1
ATOM 627 C C . THR A 1 83 ? -3.605 10.867 6.801 1 97.69 83 THR A C 1
ATOM 629 O O . THR A 1 83 ? -4.336 11.695 7.344 1 97.69 83 THR A O 1
ATOM 632 N N . LEU A 1 84 ? -3.133 11.008 5.559 1 97.81 84 LEU A N 1
ATOM 633 C CA . LEU A 1 84 ? -3.475 12.18 4.758 1 97.81 84 LEU A CA 1
ATOM 634 C C . LEU A 1 84 ? -4.977 12.25 4.504 1 97.81 84 LEU A C 1
ATOM 636 O O . LEU A 1 84 ? -5.578 13.32 4.57 1 97.81 84 LEU A O 1
ATOM 640 N N . ASP A 1 85 ? -5.578 11.125 4.301 1 96.81 85 ASP A N 1
ATOM 641 C CA . ASP A 1 85 ? -7.027 11.086 4.129 1 96.81 85 ASP A CA 1
ATOM 642 C C . ASP A 1 85 ? -7.746 11.586 5.383 1 96.81 85 ASP A C 1
ATOM 644 O O . ASP A 1 85 ? -8.719 12.336 5.293 1 96.81 85 ASP A O 1
ATOM 648 N N . VAL A 1 86 ? -7.301 11.156 6.5 1 97.88 86 VAL A N 1
ATOM 649 C CA . VAL A 1 86 ? -7.914 11.555 7.762 1 97.88 86 VAL A CA 1
ATOM 650 C C . VAL A 1 86 ? -7.777 13.062 7.949 1 97.88 86 VAL A C 1
ATOM 652 O O . VAL A 1 86 ? -8.727 13.734 8.344 1 97.88 86 VAL A O 1
ATOM 655 N N . TYR A 1 87 ? -6.621 13.602 7.609 1 98.12 87 TYR A N 1
ATOM 656 C CA . TYR A 1 87 ? -6.418 15.039 7.699 1 98.12 87 TYR A CA 1
ATOM 657 C C . TYR A 1 87 ? -7.406 15.781 6.809 1 98.12 87 TYR A C 1
ATOM 659 O O . TYR A 1 87 ? -7.98 16.797 7.219 1 98.12 87 TYR A O 1
ATOM 667 N N . LEU A 1 88 ? -7.578 15.328 5.617 1 97.81 88 LEU A N 1
ATOM 668 C CA . LEU A 1 88 ? -8.492 15.984 4.691 1 97.81 88 LEU A CA 1
ATOM 669 C C . LEU A 1 88 ? -9.922 15.969 5.238 1 97.81 88 LEU A C 1
ATOM 671 O O . LEU A 1 88 ? -10.633 16.969 5.145 1 97.81 88 LEU A O 1
ATOM 675 N N . ASN A 1 89 ? -10.242 14.914 5.832 1 97.56 89 ASN A N 1
ATOM 676 C CA . ASN A 1 89 ? -11.555 14.828 6.461 1 97.56 89 ASN A CA 1
ATOM 677 C C . ASN A 1 89 ? -11.664 15.781 7.652 1 97.56 89 ASN A C 1
ATOM 679 O O . ASN A 1 89 ? -12.68 16.469 7.812 1 97.56 89 ASN A O 1
ATOM 683 N N . ILE A 1 90 ? -10.68 15.82 8.453 1 97.19 90 ILE A N 1
ATOM 684 C CA . ILE A 1 90 ? -10.656 16.688 9.617 1 97.19 90 ILE A CA 1
ATOM 685 C C . ILE A 1 90 ? -10.82 18.141 9.18 1 97.19 90 ILE A C 1
ATOM 687 O O . ILE A 1 90 ? -11.664 18.875 9.703 1 97.19 90 ILE A O 1
ATOM 691 N N . PHE A 1 91 ? -10.047 18.516 8.211 1 97.25 91 PHE A N 1
ATOM 692 C CA . PHE A 1 91 ? -10.078 19.891 7.75 1 97.25 91 PHE A CA 1
ATOM 693 C C . PHE A 1 91 ? -11.422 20.219 7.109 1 97.25 91 PHE A C 1
ATOM 695 O O . PHE A 1 91 ? -11.945 21.312 7.277 1 97.25 91 PHE A O 1
ATOM 702 N N . SER A 1 92 ? -11.961 19.281 6.402 1 96.62 92 SER A N 1
ATOM 703 C CA . SER A 1 92 ? -13.281 19.5 5.82 1 96.62 92 SER A CA 1
ATOM 704 C C . SER A 1 92 ? -14.328 19.734 6.898 1 96.62 92 SER A C 1
ATOM 706 O O . SER A 1 92 ? -15.156 20.641 6.773 1 96.62 92 SER A O 1
ATOM 708 N N . ASN A 1 93 ? -14.273 18.984 7.898 1 96 93 ASN A N 1
ATOM 709 C CA . ASN A 1 93 ? -15.211 19.141 9.008 1 96 93 ASN A CA 1
ATOM 710 C C . ASN A 1 93 ? -15.008 20.469 9.734 1 96 93 ASN A C 1
ATOM 712 O O . ASN A 1 93 ? -15.977 21.141 10.086 1 96 93 ASN A O 1
ATOM 716 N N . MET A 1 94 ? -13.781 20.797 9.953 1 95 94 MET A N 1
ATOM 717 C CA . MET A 1 94 ? -13.484 22.047 10.648 1 95 94 MET A CA 1
ATOM 718 C C . MET A 1 94 ? -13.945 23.25 9.844 1 95 94 MET A C 1
ATOM 720 O O . MET A 1 94 ? -14.406 24.25 10.406 1 95 94 MET A O 1
ATOM 724 N N . LEU A 1 95 ? -13.805 23.109 8.57 1 95.69 95 LEU A N 1
ATOM 725 C CA . LEU A 1 95 ? -14.164 24.203 7.68 1 95.69 95 LEU A CA 1
ATOM 726 C C . LEU A 1 95 ? -15.68 24.359 7.582 1 95.69 95 LEU A C 1
ATOM 728 O O . LEU A 1 95 ? -16.172 25.406 7.172 1 95.69 95 LEU A O 1
ATOM 732 N N . ASN A 1 96 ? -16.391 23.391 7.973 1 93.12 96 ASN A N 1
ATOM 733 C CA . ASN A 1 96 ? -17.844 23.453 7.965 1 93.12 96 ASN A CA 1
ATOM 734 C C . ASN A 1 96 ? -18.375 24.203 9.188 1 93.12 96 ASN A C 1
ATOM 736 O O . ASN A 1 96 ? -19.578 24.5 9.266 1 93.12 96 ASN A O 1
ATOM 740 N N . GLU A 1 97 ? -17.578 24.531 10.086 1 89.75 97 GLU A N 1
ATOM 741 C CA . GLU A 1 97 ? -17.938 25.281 11.281 1 89.75 97 GLU A CA 1
ATOM 742 C C . GLU A 1 97 ? -17.672 26.766 11.094 1 89.75 97 GLU A C 1
ATOM 744 O O . GLU A 1 97 ? -16.75 27.156 10.375 1 89.75 97 GLU A O 1
ATOM 749 N N . GLU A 1 98 ? -18.531 27.547 11.602 1 84.62 98 GLU A N 1
ATOM 750 C CA . GLU A 1 98 ? -18.344 29 11.539 1 84.62 98 GLU A CA 1
ATOM 751 C C . GLU A 1 98 ? -17.219 29.453 12.453 1 84.62 98 GLU A C 1
ATOM 753 O O . GLU A 1 98 ? -17.25 29.219 13.656 1 84.62 98 GLU A O 1
ATOM 758 N N . ARG A 1 99 ? -16.234 30.062 11.789 1 87.88 99 ARG A N 1
ATOM 759 C CA . ARG A 1 99 ? -15.07 30.594 12.508 1 87.88 99 ARG A CA 1
ATOM 760 C C . ARG A 1 99 ? -14.625 31.938 11.922 1 87.88 99 ARG A C 1
ATOM 762 O O . ARG A 1 99 ? -15.266 32.469 11.008 1 87.88 99 ARG A O 1
ATOM 769 N N . LEU A 1 100 ? -13.609 32.5 12.617 1 91.06 100 LEU A N 1
ATOM 770 C CA . LEU A 1 100 ? -13.008 33.719 12.094 1 91.06 100 LEU A CA 1
ATOM 771 C C . LEU A 1 100 ? -12.414 33.5 10.711 1 91.06 100 LEU A C 1
ATOM 773 O O . LEU A 1 100 ? -11.938 32.406 10.414 1 91.06 100 LEU A O 1
ATOM 777 N N . GLU A 1 101 ? -12.43 34.5 9.906 1 92.81 101 GLU A N 1
ATOM 778 C CA . GLU A 1 101 ? -11.93 34.406 8.539 1 92.81 101 GLU A CA 1
ATOM 779 C C . GLU A 1 101 ? -10.469 33.969 8.516 1 92.81 101 GLU A C 1
ATOM 781 O O . GLU A 1 101 ? -10.07 33.156 7.668 1 92.81 101 GLU A O 1
ATOM 786 N N . GLU A 1 102 ? -9.75 34.5 9.469 1 92.81 102 GLU A N 1
ATOM 787 C CA . GLU A 1 102 ? -8.336 34.188 9.523 1 92.81 102 GLU A CA 1
ATOM 788 C C . GLU A 1 102 ? -8.117 32.688 9.797 1 92.81 102 GLU A C 1
ATOM 790 O O . GLU A 1 102 ? -7.223 32.062 9.227 1 92.81 102 GLU A O 1
ATOM 795 N N . VAL A 1 103 ? -8.883 32.156 10.648 1 93.12 103 VAL A N 1
ATOM 796 C CA . VAL A 1 103 ? -8.82 30.734 10.992 1 93.12 103 VAL A CA 1
ATOM 797 C C . VAL A 1 103 ? -9.211 29.891 9.781 1 93.12 103 VAL A C 1
ATOM 799 O O . VAL A 1 103 ? -8.523 28.922 9.445 1 93.12 103 VAL A O 1
ATOM 802 N N . ASN A 1 104 ? -10.227 30.312 9.117 1 94.81 104 ASN A N 1
ATOM 803 C CA . ASN A 1 104 ? -10.688 29.594 7.934 1 94.81 104 ASN A CA 1
ATOM 804 C C . ASN A 1 104 ? -9.648 29.625 6.816 1 94.81 104 ASN A C 1
ATOM 806 O O . ASN A 1 104 ? -9.469 28.641 6.109 1 94.81 104 ASN A O 1
ATOM 810 N N . GLN A 1 105 ? -9.039 30.719 6.695 1 96.31 105 GLN A N 1
ATOM 811 C CA . GLN A 1 105 ? -8 30.828 5.676 1 96.31 105 GLN A CA 1
ATOM 812 C C . GLN A 1 105 ? -6.824 29.906 5.988 1 96.31 105 GLN A C 1
ATOM 814 O O . GLN A 1 105 ? -6.301 29.234 5.094 1 96.31 105 GLN A O 1
ATOM 819 N N . SER A 1 106 ? -6.398 29.891 7.191 1 96.31 106 SER A N 1
ATOM 820 C CA . SER A 1 106 ? -5.297 29.031 7.594 1 96.31 106 SER A CA 1
ATOM 821 C C . SER A 1 106 ? -5.664 27.562 7.426 1 96.31 106 SER A C 1
ATOM 823 O O . SER A 1 106 ? -4.848 26.75 6.969 1 96.31 106 SER A O 1
ATOM 825 N N . LEU A 1 107 ? -6.879 27.203 7.797 1 96.69 107 LEU A N 1
ATOM 826 C CA . LEU A 1 107 ? -7.352 25.828 7.629 1 96.69 107 LEU A CA 1
ATOM 827 C C . LEU A 1 107 ? -7.352 25.438 6.16 1 96.69 107 LEU A C 1
ATOM 829 O O . LEU A 1 107 ? -6.926 24.328 5.812 1 96.69 107 LEU A O 1
ATOM 833 N N . GLN A 1 108 ? -7.801 26.281 5.355 1 97.25 108 GLN A N 1
ATOM 834 C CA . GLN A 1 108 ? -7.828 26.016 3.92 1 97.25 108 GLN A CA 1
ATOM 835 C C . GLN A 1 108 ? -6.422 25.828 3.365 1 97.25 108 GLN A C 1
ATOM 837 O O . GLN A 1 108 ? -6.188 24.953 2.523 1 97.25 108 GLN A O 1
ATOM 842 N N . ASN A 1 109 ? -5.578 26.656 3.783 1 97.38 109 ASN A N 1
ATOM 843 C CA . ASN A 1 109 ? -4.191 26.547 3.342 1 97.38 109 ASN A CA 1
ATOM 844 C C . ASN A 1 109 ? -3.6 25.188 3.717 1 97.38 109 ASN A C 1
ATOM 846 O O . ASN A 1 109 ? -2.934 24.547 2.9 1 97.38 109 ASN A O 1
ATOM 850 N N . LEU A 1 110 ? -3.803 24.75 4.945 1 97.69 110 LEU A N 1
ATOM 851 C CA . LEU A 1 110 ? -3.295 23.469 5.391 1 97.69 110 LEU A CA 1
ATOM 852 C C . LEU A 1 110 ? -3.941 22.328 4.605 1 97.69 110 LEU A C 1
ATOM 854 O O . LEU A 1 110 ? -3.266 21.375 4.219 1 97.69 110 LEU A O 1
ATOM 858 N N . ARG A 1 111 ? -5.223 22.422 4.402 1 97.69 111 ARG A N 1
ATOM 859 C CA . ARG A 1 111 ? -5.922 21.422 3.602 1 97.69 111 ARG A CA 1
ATOM 860 C C . ARG A 1 111 ? -5.332 21.344 2.197 1 97.69 111 ARG A C 1
ATOM 862 O O . ARG A 1 111 ? -5.098 20.25 1.683 1 97.69 111 ARG A O 1
ATOM 869 N N . ASN A 1 112 ? -5.09 22.438 1.6 1 97.25 112 ASN A N 1
ATOM 870 C CA . ASN A 1 112 ? -4.508 22.484 0.262 1 97.25 112 ASN A CA 1
ATOM 871 C C . ASN A 1 112 ? -3.125 21.844 0.231 1 97.25 112 ASN A C 1
ATOM 873 O O . ASN A 1 112 ? -2.791 21.125 -0.713 1 97.25 112 ASN A O 1
ATOM 877 N N . LYS A 1 113 ? -2.395 22.141 1.224 1 96.25 113 LYS A N 1
ATOM 878 C CA . LYS A 1 113 ? -1.057 21.562 1.293 1 96.25 113 LYS A CA 1
ATOM 879 C C . LYS A 1 113 ? -1.122 20.031 1.393 1 96.25 113 LYS A C 1
ATOM 881 O O . LYS A 1 113 ? -0.347 19.328 0.741 1 96.25 113 LYS A O 1
ATOM 886 N N . MET A 1 114 ? -2.029 19.578 2.189 1 96.44 114 MET A N 1
ATOM 887 C CA . MET A 1 114 ? -2.197 18.125 2.318 1 96.44 114 MET A CA 1
ATOM 888 C C . MET A 1 114 ? -2.699 17.516 1.013 1 96.44 114 MET A C 1
ATOM 890 O O . MET A 1 114 ? -2.258 16.438 0.617 1 96.44 114 MET A O 1
ATOM 894 N N . GLN A 1 115 ? -3.582 18.188 0.412 1 96.88 115 GLN A N 1
ATOM 895 C CA . GLN A 1 115 ? -4.129 17.703 -0.856 1 96.88 115 GLN A CA 1
ATOM 896 C C . GLN A 1 115 ? -3.047 17.656 -1.933 1 96.88 115 GLN A C 1
ATOM 898 O O . GLN A 1 115 ? -2.979 16.688 -2.699 1 96.88 115 GLN A O 1
ATOM 903 N N . GLU A 1 116 ? -2.271 18.625 -2.006 1 96.31 116 GLU A N 1
ATOM 904 C CA . GLU A 1 116 ? -1.174 18.656 -2.969 1 96.31 116 GLU A CA 1
ATOM 905 C C . GLU A 1 116 ? -0.182 17.531 -2.715 1 96.31 116 GLU A C 1
ATOM 907 O O . GLU A 1 116 ? 0.244 16.844 -3.65 1 96.31 116 GLU A O 1
ATOM 912 N N . LEU A 1 117 ? 0.149 17.438 -1.478 1 96.44 117 LEU A N 1
ATOM 913 C CA . LEU A 1 117 ? 1.062 16.359 -1.104 1 96.44 117 LEU A CA 1
ATOM 914 C C . LEU A 1 117 ? 0.512 15.008 -1.532 1 96.44 117 LEU A C 1
ATOM 916 O O . LEU A 1 117 ? 1.229 14.203 -2.129 1 96.44 117 LEU A O 1
ATOM 920 N N . LYS A 1 118 ? -0.719 14.758 -1.249 1 95.75 118 LYS A N 1
ATOM 921 C CA . LYS A 1 118 ? -1.354 13.5 -1.619 1 95.75 118 LYS A CA 1
ATOM 922 C C . LYS A 1 118 ? -1.36 13.312 -3.133 1 95.75 118 LYS A C 1
ATOM 924 O O . LYS A 1 118 ? -1.02 12.234 -3.633 1 95.75 118 LYS A O 1
ATOM 929 N N . ARG A 1 119 ? -1.719 14.273 -3.867 1 93.81 119 ARG A N 1
ATOM 930 C CA . ARG A 1 119 ? -1.817 14.219 -5.32 1 93.81 119 ARG A CA 1
ATOM 931 C C . ARG A 1 119 ? -0.464 13.914 -5.953 1 93.81 119 ARG A C 1
ATOM 933 O O . ARG A 1 119 ? -0.385 13.172 -6.938 1 93.81 119 ARG A O 1
ATOM 940 N N . HIS A 1 120 ? 0.516 14.344 -5.371 1 92.25 120 HIS A N 1
ATOM 941 C CA . HIS A 1 120 ? 1.836 14.219 -5.98 1 92.25 120 HIS A CA 1
ATOM 942 C C . HIS A 1 120 ? 2.492 12.898 -5.602 1 92.25 120 HIS A C 1
ATOM 944 O O . HIS A 1 120 ? 3.117 12.242 -6.441 1 92.25 120 HIS A O 1
ATOM 950 N N . TYR A 1 121 ? 2.25 12.508 -4.363 1 92.69 121 TYR A N 1
ATOM 951 C CA . TYR A 1 121 ? 3.082 11.406 -3.896 1 92.69 121 TYR A CA 1
ATOM 952 C C . TYR A 1 121 ? 2.223 10.227 -3.463 1 92.69 121 TYR A C 1
ATOM 954 O O . TYR A 1 121 ? 2.719 9.102 -3.336 1 92.69 121 TYR A O 1
ATOM 962 N N . TYR A 1 122 ? 1.035 10.43 -3.199 1 93.62 122 TYR A N 1
ATOM 963 C CA . TYR A 1 122 ? 0.184 9.391 -2.627 1 93.62 122 TYR A CA 1
ATOM 964 C C . TYR A 1 122 ? -1.058 9.172 -3.482 1 93.62 122 TYR A C 1
ATOM 966 O O . TYR A 1 122 ? -2.182 9.375 -3.02 1 93.62 122 TYR A O 1
ATOM 974 N N . SER A 1 123 ? -0.781 8.703 -4.688 1 84.12 123 SER A N 1
ATOM 975 C CA . SER A 1 123 ? -1.821 8.523 -5.691 1 84.12 123 SER A CA 1
ATOM 976 C C . SER A 1 123 ? -2.678 7.297 -5.387 1 84.12 123 SER A C 1
ATOM 978 O O . SER A 1 123 ? -2.17 6.277 -4.918 1 84.12 123 SER A O 1
ATOM 980 N N . ASP A 1 124 ? -3.967 7.453 -5.711 1 84 124 ASP A N 1
ATOM 981 C CA . ASP A 1 124 ? -4.922 6.363 -5.523 1 84 124 ASP A CA 1
ATOM 982 C C . ASP A 1 124 ? -5.133 5.594 -6.824 1 84 124 ASP A C 1
ATOM 984 O O . ASP A 1 124 ? -6.051 4.777 -6.926 1 84 124 ASP A O 1
ATOM 988 N N . ARG A 1 125 ? -4.309 5.75 -7.746 1 85.56 125 ARG A N 1
ATOM 989 C CA . ARG A 1 125 ? -4.492 5.133 -9.055 1 85.56 125 ARG A CA 1
ATOM 990 C C . ARG A 1 125 ? -4.406 3.613 -8.969 1 85.56 125 ARG A C 1
ATOM 992 O O . ARG A 1 125 ? -5.129 2.902 -9.664 1 85.56 125 ARG A O 1
ATOM 999 N N . ILE A 1 126 ? -3.52 3.154 -8.047 1 89.88 126 ILE A N 1
ATOM 1000 C CA . ILE A 1 126 ? -3.316 1.715 -7.93 1 89.88 126 ILE A CA 1
ATOM 1001 C C . ILE A 1 126 ? -4.562 1.064 -7.336 1 89.88 126 ILE A C 1
ATOM 1003 O O . ILE A 1 126 ? -4.805 -0.128 -7.543 1 89.88 126 ILE A O 1
ATOM 1007 N N . LYS A 1 127 ? -5.352 1.877 -6.664 1 88.62 127 LYS A N 1
ATOM 1008 C CA . LYS A 1 127 ? -6.535 1.348 -5.988 1 88.62 127 LYS A CA 1
ATOM 1009 C C . LYS A 1 127 ? -7.531 0.78 -6.996 1 88.62 127 LYS A C 1
ATOM 1011 O O . LYS A 1 127 ? -8.141 -0.264 -6.75 1 88.62 127 LYS A O 1
ATOM 1016 N N . THR A 1 128 ? -7.695 1.409 -8.047 1 90.75 128 THR A N 1
ATOM 1017 C CA . THR A 1 128 ? -8.609 0.93 -9.086 1 90.75 128 THR A CA 1
ATOM 1018 C C . THR A 1 128 ? -8.156 -0.427 -9.617 1 90.75 128 THR A C 1
ATOM 1020 O O . THR A 1 128 ? -8.977 -1.323 -9.82 1 90.75 128 THR A O 1
ATOM 1023 N N . LYS A 1 129 ? -6.906 -0.535 -9.812 1 91.69 129 LYS A N 1
ATOM 1024 C CA . LYS A 1 129 ? -6.371 -1.806 -10.289 1 91.69 129 LYS A CA 1
ATOM 1025 C C . LYS A 1 129 ? -6.578 -2.912 -9.258 1 91.69 129 LYS A C 1
ATOM 1027 O O . LYS A 1 129 ? -6.902 -4.047 -9.617 1 91.69 129 LYS A O 1
ATOM 1032 N N . ILE A 1 130 ? -6.426 -2.541 -8.047 1 93.81 130 ILE A N 1
ATOM 1033 C CA . ILE A 1 130 ? -6.621 -3.496 -6.965 1 93.81 130 ILE A CA 1
ATOM 1034 C C . ILE A 1 130 ? -8.094 -3.904 -6.891 1 93.81 130 ILE A C 1
ATOM 1036 O O . ILE A 1 130 ? -8.406 -5.078 -6.672 1 93.81 130 ILE A O 1
ATOM 1040 N N . GLN A 1 131 ? -8.922 -2.977 -7.074 1 93.94 131 GLN A N 1
ATOM 1041 C CA . GLN A 1 131 ? -10.352 -3.273 -7.07 1 93.94 131 GLN A CA 1
ATOM 1042 C C . GLN A 1 131 ? -10.719 -4.234 -8.195 1 93.94 131 GLN A C 1
ATOM 1044 O O . GLN A 1 131 ? -11.555 -5.121 -8.016 1 93.94 131 GLN A O 1
ATOM 1049 N N . LYS A 1 132 ? -10.141 -4.066 -9.305 1 94.31 132 LYS A N 1
ATOM 1050 C CA . LYS A 1 132 ? -10.383 -4.973 -10.422 1 94.31 132 LYS A CA 1
ATOM 1051 C C . LYS A 1 132 ? -9.922 -6.387 -10.094 1 94.31 132 LYS A C 1
ATOM 1053 O O . LYS A 1 132 ? -10.562 -7.363 -10.484 1 94.31 132 LYS A O 1
ATOM 1058 N N . LEU A 1 133 ? -8.773 -6.469 -9.375 1 95.62 133 LEU A N 1
ATOM 1059 C CA . LEU A 1 133 ? -8.305 -7.781 -8.938 1 95.62 133 LEU A CA 1
ATOM 1060 C C . LEU A 1 133 ? -9.328 -8.438 -8.016 1 95.62 133 LEU A C 1
ATOM 1062 O O . LEU A 1 133 ? -9.633 -9.625 -8.164 1 95.62 133 LEU A O 1
ATOM 1066 N N . ALA A 1 134 ? -9.828 -7.672 -7.137 1 93.94 134 ALA A N 1
ATOM 1067 C CA . ALA A 1 134 ? -10.781 -8.188 -6.156 1 93.94 134 ALA A CA 1
ATOM 1068 C C . ALA A 1 134 ? -12.062 -8.656 -6.836 1 93.94 134 ALA A C 1
ATOM 1070 O O . ALA A 1 134 ? -12.805 -9.477 -6.281 1 93.94 134 ALA A O 1
ATOM 1071 N N . ALA A 1 135 ? -12.336 -8.211 -8.016 1 95.88 135 ALA A N 1
ATOM 1072 C CA . ALA A 1 135 ? -13.578 -8.5 -8.711 1 95.88 135 ALA A CA 1
ATOM 1073 C C . ALA A 1 135 ? -13.43 -9.734 -9.602 1 95.88 135 ALA A C 1
ATOM 1075 O O . ALA A 1 135 ? -14.406 -10.188 -10.211 1 95.88 135 ALA A O 1
ATOM 1076 N N . ILE A 1 136 ? -12.289 -10.266 -9.617 1 96.81 136 ILE A N 1
ATOM 1077 C CA . ILE A 1 136 ? -12.039 -11.445 -10.445 1 96.81 136 ILE A CA 1
ATOM 1078 C C . ILE A 1 136 ? -12.875 -12.617 -9.945 1 96.81 136 ILE A C 1
ATOM 1080 O O . ILE A 1 136 ? -12.984 -12.844 -8.742 1 96.81 136 ILE A O 1
ATOM 1084 N N . GLU A 1 137 ? -13.531 -13.266 -10.922 1 96.88 137 GLU A N 1
ATOM 1085 C CA . GLU A 1 137 ? -14.305 -14.453 -10.578 1 96.88 137 GLU A CA 1
ATOM 1086 C C . GLU A 1 137 ? -13.391 -15.664 -10.367 1 96.88 137 GLU A C 1
ATOM 1088 O O . GLU A 1 137 ? -13.047 -16.359 -11.32 1 96.88 137 GLU A O 1
ATOM 1093 N N . THR A 1 138 ? -13.141 -16.016 -9.125 1 96.88 138 THR A N 1
ATOM 1094 C CA . THR A 1 138 ? -12.109 -16.984 -8.789 1 96.88 138 THR A CA 1
ATOM 1095 C C . THR A 1 138 ? -12.641 -18.406 -8.938 1 96.88 138 THR A C 1
ATOM 1097 O O . THR A 1 138 ? -11.883 -19.375 -8.852 1 96.88 138 THR A O 1
ATOM 1100 N N . THR A 1 139 ? -13.984 -18.625 -9.18 1 95.44 139 THR A N 1
ATOM 1101 C CA . THR A 1 139 ? -14.547 -19.953 -9.383 1 95.44 139 THR A CA 1
ATOM 1102 C C . THR A 1 139 ? -14.602 -20.297 -10.867 1 95.44 139 THR A C 1
ATOM 1104 O O . THR A 1 139 ? -14.82 -21.453 -11.234 1 95.44 139 THR A O 1
ATOM 1107 N N . ASP A 1 140 ? -14.391 -19.328 -11.719 1 93.69 140 ASP A N 1
ATOM 1108 C CA . ASP A 1 140 ? -14.453 -19.531 -13.164 1 93.69 140 ASP A CA 1
ATOM 1109 C C . ASP A 1 140 ? -13.281 -20.375 -13.656 1 93.69 140 ASP A C 1
ATOM 1111 O O . ASP A 1 140 ? -12.125 -20.047 -13.406 1 93.69 140 ASP A O 1
ATOM 1115 N N . ALA A 1 141 ? -13.578 -21.359 -14.422 1 89.25 141 ALA A N 1
ATOM 1116 C CA . ALA A 1 141 ? -12.578 -22.328 -14.836 1 89.25 141 ALA A CA 1
ATOM 1117 C C . ALA A 1 141 ? -11.562 -21.703 -15.789 1 89.25 141 ALA A C 1
ATOM 1119 O O . ALA A 1 141 ? -10.367 -22.031 -15.734 1 89.25 141 ALA A O 1
ATOM 1120 N N . VAL A 1 142 ? -12.047 -20.875 -16.625 1 89.25 142 VAL A N 1
ATOM 1121 C CA . VAL A 1 142 ? -11.141 -20.234 -17.578 1 89.25 142 VAL A CA 1
ATOM 1122 C C . VAL A 1 142 ? -10.18 -19.312 -16.844 1 89.25 142 VAL A C 1
ATOM 1124 O O . VAL A 1 142 ? -8.977 -19.297 -17.125 1 89.25 142 VAL A O 1
ATOM 1127 N N . VAL A 1 143 ? -10.641 -18.578 -15.859 1 93.19 143 VAL A N 1
ATOM 1128 C CA . VAL A 1 143 ? -9.82 -17.703 -15.031 1 93.19 143 VAL A CA 1
ATOM 1129 C C . VAL A 1 143 ? -8.781 -18.531 -14.273 1 93.19 143 VAL A C 1
ATOM 1131 O O . VAL A 1 143 ? -7.609 -18.156 -14.211 1 93.19 143 VAL A O 1
ATOM 1134 N N . GLN A 1 144 ? -9.203 -19.594 -13.719 1 92.69 144 GLN A N 1
ATOM 1135 C CA . GLN A 1 144 ? -8.305 -20.469 -12.969 1 92.69 144 GLN A CA 1
ATOM 1136 C C . GLN A 1 144 ? -7.16 -20.969 -13.852 1 92.69 144 GLN A C 1
ATOM 1138 O O . GLN A 1 144 ? -6.004 -20.969 -13.438 1 92.69 144 GLN A O 1
ATOM 1143 N N . LYS A 1 145 ? -7.516 -21.328 -15.047 1 90.25 145 LYS A N 1
ATOM 1144 C CA . LYS A 1 145 ? -6.508 -21.844 -15.969 1 90.25 145 LYS A CA 1
ATOM 1145 C C . LYS A 1 145 ? -5.523 -20.75 -16.375 1 90.25 145 LYS A C 1
ATOM 1147 O O . LYS A 1 145 ? -4.316 -20.984 -16.422 1 90.25 145 LYS A O 1
ATOM 1152 N N . LYS A 1 146 ? -6.027 -19.625 -16.625 1 91.38 146 LYS A N 1
ATOM 1153 C CA . LYS A 1 146 ? -5.16 -18.5 -16.953 1 91.38 146 LYS A CA 1
ATOM 1154 C C . LYS A 1 146 ? -4.25 -18.125 -15.789 1 91.38 146 LYS A C 1
ATOM 1156 O O . LYS A 1 146 ? -3.074 -17.828 -15.984 1 91.38 146 LYS A O 1
ATOM 1161 N N . ALA A 1 147 ? -4.781 -18.156 -14.594 1 94.31 147 ALA A N 1
ATOM 1162 C CA . ALA A 1 147 ? -3.994 -17.859 -13.406 1 94.31 147 ALA A CA 1
ATOM 1163 C C . ALA A 1 147 ? -2.848 -18.859 -13.25 1 94.31 147 ALA A C 1
ATOM 1165 O O . ALA A 1 147 ? -1.726 -18.469 -12.906 1 94.31 147 ALA A O 1
ATOM 1166 N N . LEU A 1 148 ? -3.154 -20.109 -13.5 1 92.81 148 LEU A N 1
ATOM 1167 C CA . LEU A 1 148 ? -2.113 -21.141 -13.406 1 92.81 148 LEU A CA 1
ATOM 1168 C C . LEU A 1 148 ? -1.011 -20.875 -14.43 1 92.81 148 LEU A C 1
ATOM 1170 O O . LEU A 1 148 ? 0.173 -21.047 -14.125 1 92.81 148 LEU A O 1
ATOM 1174 N N . ASN A 1 149 ? -1.39 -20.422 -15.578 1 90.31 149 ASN A N 1
ATOM 1175 C CA . ASN A 1 149 ? -0.418 -20.125 -16.625 1 90.31 149 ASN A CA 1
ATOM 1176 C C . ASN A 1 149 ? 0.461 -18.938 -16.234 1 90.31 149 ASN A C 1
ATOM 1178 O O . ASN A 1 149 ? 1.603 -18.828 -16.688 1 90.31 149 ASN A O 1
ATOM 1182 N N . GLU A 1 150 ? -0.023 -18.062 -15.43 1 93.56 150 GLU A N 1
ATOM 1183 C CA . GLU A 1 150 ? 0.7 -16.859 -15.055 1 93.56 150 GLU A CA 1
ATOM 1184 C C . GLU A 1 150 ? 1.446 -17.047 -13.734 1 93.56 150 GLU A C 1
ATOM 1186 O O . GLU A 1 150 ? 2.201 -16.172 -13.312 1 93.56 150 GLU A O 1
ATOM 1191 N N . PHE A 1 151 ? 1.308 -18.219 -13.109 1 95.56 151 PHE A N 1
ATOM 1192 C CA . PHE A 1 151 ? 1.77 -18.422 -11.742 1 95.56 151 PHE A CA 1
ATOM 1193 C C . PHE A 1 151 ? 3.262 -18.141 -11.625 1 95.56 151 PHE A C 1
ATOM 1195 O O . PHE A 1 151 ? 3.688 -17.375 -10.758 1 95.56 151 PHE A O 1
ATOM 1202 N N . GLN A 1 152 ? 4.035 -18.719 -12.469 1 94.12 152 GLN A N 1
ATOM 1203 C CA . GLN A 1 152 ? 5.488 -18.609 -12.359 1 94.12 152 GLN A CA 1
ATOM 1204 C C . GLN A 1 152 ? 5.93 -17.141 -12.422 1 94.12 152 GLN A C 1
ATOM 1206 O O . GLN A 1 152 ? 6.773 -16.719 -11.633 1 94.12 152 GLN A O 1
ATOM 1211 N N . GLU A 1 153 ? 5.398 -16.469 -13.344 1 94.44 153 GLU A N 1
ATOM 1212 C CA . GLU A 1 153 ? 5.777 -15.062 -13.492 1 94.44 153 GLU A CA 1
ATOM 1213 C C . GLU A 1 153 ? 5.395 -14.25 -12.258 1 94.44 153 GLU A C 1
ATOM 1215 O O . GLU A 1 153 ? 6.195 -13.461 -11.758 1 94.44 153 GLU A O 1
ATOM 1220 N N . VAL A 1 154 ? 4.184 -14.469 -11.789 1 96.88 154 VAL A N 1
ATOM 1221 C CA . VAL A 1 154 ? 3.703 -13.727 -10.633 1 96.88 154 VAL A CA 1
ATOM 1222 C C . VAL A 1 154 ? 4.555 -14.062 -9.414 1 96.88 154 VAL A C 1
ATOM 1224 O O . VAL A 1 154 ? 4.996 -13.164 -8.688 1 96.88 154 VAL A O 1
ATOM 1227 N N . PHE A 1 155 ? 4.805 -15.312 -9.266 1 97.19 155 PHE A N 1
ATOM 1228 C CA . PHE A 1 155 ? 5.59 -15.758 -8.117 1 97.19 155 PHE A CA 1
ATOM 1229 C C . PHE A 1 155 ? 6.996 -15.172 -8.164 1 97.19 155 PHE A C 1
ATOM 1231 O O . PHE A 1 155 ? 7.516 -14.719 -7.145 1 97.19 155 PHE A O 1
ATOM 1238 N N . GLN A 1 156 ? 7.57 -15.172 -9.281 1 96 156 GLN A N 1
ATOM 1239 C CA . GLN A 1 156 ? 8.914 -14.625 -9.461 1 96 156 GLN A CA 1
ATOM 1240 C C . GLN A 1 156 ? 8.945 -13.133 -9.141 1 96 156 GLN A C 1
ATOM 1242 O O . GLN A 1 156 ? 9.797 -12.672 -8.375 1 96 156 GLN A O 1
ATOM 1247 N N . ARG A 1 157 ? 8.008 -12.422 -9.664 1 95.75 157 ARG A N 1
ATOM 1248 C CA . ARG A 1 157 ? 7.98 -10.977 -9.469 1 95.75 157 ARG A CA 1
ATOM 1249 C C . ARG A 1 157 ? 7.707 -10.625 -8.008 1 95.75 157 ARG A C 1
ATOM 1251 O O . ARG A 1 157 ? 8.359 -9.742 -7.445 1 95.75 157 ARG A O 1
ATOM 1258 N N . ALA A 1 158 ? 6.793 -11.289 -7.418 1 97.31 158 ALA A N 1
ATOM 1259 C CA . ALA A 1 158 ? 6.449 -11.023 -6.023 1 97.31 158 ALA A CA 1
ATOM 1260 C C . ALA A 1 158 ? 7.621 -11.359 -5.102 1 97.31 158 ALA A C 1
ATOM 1262 O O . ALA A 1 158 ? 7.918 -10.602 -4.172 1 97.31 158 ALA A O 1
ATOM 1263 N N . SER A 1 159 ? 8.25 -12.43 -5.398 1 96.38 159 SER A N 1
ATOM 1264 C CA . SER A 1 159 ? 9.383 -12.836 -4.566 1 96.38 159 SER A CA 1
ATOM 1265 C C . SER A 1 159 ? 10.547 -11.859 -4.699 1 96.38 159 SER A C 1
ATOM 1267 O O . SER A 1 159 ? 11.156 -11.477 -3.697 1 96.38 159 SER A O 1
ATOM 1269 N N . LYS A 1 160 ? 10.836 -11.523 -5.898 1 94.81 160 LYS A N 1
ATOM 1270 C CA . LYS A 1 160 ? 11.93 -10.594 -6.145 1 94.81 160 LYS A CA 1
ATOM 1271 C C . LYS A 1 160 ? 11.703 -9.266 -5.43 1 94.81 160 LYS A C 1
ATOM 1273 O O . LYS A 1 160 ? 12.594 -8.758 -4.746 1 94.81 160 LYS A O 1
ATOM 1278 N N . LEU A 1 161 ? 10.531 -8.727 -5.586 1 94.81 161 LEU A N 1
ATOM 1279 C CA . LEU A 1 161 ? 10.211 -7.457 -4.941 1 94.81 161 LEU A CA 1
ATOM 1280 C C . LEU A 1 161 ? 10.258 -7.594 -3.422 1 94.81 161 LEU A C 1
ATOM 1282 O O . LEU A 1 161 ? 10.859 -6.766 -2.736 1 94.81 161 LEU A O 1
ATOM 1286 N N . GLY A 1 162 ? 9.57 -8.617 -2.947 1 93.75 162 GLY A N 1
ATOM 1287 C CA . GLY A 1 162 ? 9.555 -8.844 -1.512 1 93.75 162 GLY A CA 1
ATOM 1288 C C . GLY A 1 162 ? 10.945 -8.938 -0.911 1 93.75 162 GLY A C 1
ATOM 1289 O O . GLY A 1 162 ? 11.234 -8.289 0.1 1 93.75 162 GLY A O 1
ATOM 1290 N N . ALA A 1 163 ? 11.773 -9.664 -1.521 1 91.81 163 ALA A N 1
ATOM 1291 C CA . ALA A 1 163 ? 13.141 -9.844 -1.043 1 91.81 163 ALA A CA 1
ATOM 1292 C C . ALA A 1 163 ? 13.906 -8.523 -1.085 1 91.81 163 ALA A C 1
ATOM 1294 O O . ALA A 1 163 ? 14.648 -8.195 -0.153 1 91.81 163 ALA A O 1
ATOM 1295 N N . SER A 1 164 ? 13.773 -7.863 -2.176 1 91.06 164 SER A N 1
ATOM 1296 C CA . SER A 1 164 ? 14.469 -6.59 -2.336 1 91.06 164 SER A CA 1
ATOM 1297 C C . SER A 1 164 ? 14.062 -5.602 -1.249 1 91.06 164 SER A C 1
ATOM 1299 O O . SER A 1 164 ? 14.922 -4.934 -0.659 1 91.06 164 SER A O 1
ATOM 1301 N N . LEU A 1 165 ? 12.844 -5.531 -0.966 1 89.94 165 LEU A N 1
ATOM 1302 C CA . LEU A 1 165 ? 12.344 -4.605 0.043 1 89.94 165 LEU A CA 1
ATOM 1303 C C . LEU A 1 165 ? 12.82 -5.004 1.435 1 89.94 165 LEU A C 1
ATOM 1305 O O . LEU A 1 165 ? 13.164 -4.145 2.25 1 89.94 165 LEU A O 1
ATOM 1309 N N . HIS A 1 166 ? 12.875 -6.188 1.663 1 87.88 166 HIS A N 1
ATOM 1310 C CA . HIS A 1 166 ? 13.312 -6.688 2.961 1 87.88 166 HIS A CA 1
ATOM 1311 C C . HIS A 1 166 ? 14.805 -6.457 3.168 1 87.88 166 HIS A C 1
ATOM 1313 O O . HIS A 1 166 ? 15.242 -6.117 4.27 1 87.88 166 HIS A O 1
ATOM 1319 N N . GLN A 1 167 ? 15.531 -6.641 2.145 1 85.56 167 GLN A N 1
ATOM 1320 C CA . GLN A 1 167 ? 16.984 -6.434 2.227 1 85.56 167 GLN A CA 1
ATOM 1321 C C . GLN A 1 167 ? 17.312 -4.973 2.502 1 85.56 167 GLN A C 1
ATOM 1323 O O . GLN A 1 167 ? 18.234 -4.672 3.258 1 85.56 167 GLN A O 1
ATOM 1328 N N . ARG A 1 168 ? 16.672 -4.129 1.926 1 80.75 168 ARG A N 1
ATOM 1329 C CA . ARG A 1 168 ? 16.906 -2.703 2.135 1 80.75 168 ARG A CA 1
ATOM 1330 C C . ARG A 1 168 ? 16.609 -2.303 3.576 1 80.75 168 ARG A C 1
ATOM 1332 O O . ARG A 1 168 ? 17.281 -1.445 4.141 1 80.75 168 ARG A O 1
ATOM 1339 N N . ALA A 1 169 ? 15.625 -2.885 4.148 1 75.94 169 ALA A N 1
ATOM 1340 C CA . ALA A 1 169 ? 15.289 -2.594 5.539 1 75.94 169 ALA A CA 1
ATOM 1341 C C . ALA A 1 169 ? 16.391 -3.055 6.477 1 75.94 169 ALA A C 1
ATOM 1343 O O . ALA A 1 169 ? 16.656 -2.42 7.504 1 75.94 169 ALA A O 1
ATOM 1344 N N . CYS A 1 170 ? 16.984 -4.031 6.113 1 67.94 170 CYS A N 1
ATOM 1345 C CA . CYS A 1 170 ? 18.062 -4.562 6.941 1 67.94 170 CYS A CA 1
ATOM 1346 C C . CYS A 1 170 ? 19.312 -3.705 6.824 1 67.94 170 CYS A C 1
ATOM 1348 O O . CYS A 1 170 ? 20.062 -3.564 7.785 1 67.94 170 CYS A O 1
ATOM 1350 N N . THR A 1 171 ? 19.484 -3.113 5.703 1 64.44 171 THR A N 1
ATOM 1351 C CA . THR A 1 171 ? 20.672 -2.293 5.523 1 64.44 171 THR A CA 1
ATOM 1352 C C . THR A 1 171 ? 20.469 -0.895 6.098 1 64.44 171 THR A C 1
ATOM 1354 O O . THR A 1 171 ? 21.422 -0.221 6.48 1 64.44 171 THR A O 1
ATOM 1357 N N . GLN A 1 172 ? 19.328 -0.37 6.113 1 55.84 172 GLN A N 1
ATOM 1358 C CA . GLN A 1 172 ? 19.062 0.958 6.664 1 55.84 172 GLN A CA 1
ATOM 1359 C C . GLN A 1 172 ? 19.031 0.924 8.188 1 55.84 172 GLN A C 1
ATOM 1361 O O . GLN A 1 172 ? 19.266 1.942 8.844 1 55.84 172 GLN A O 1
ATOM 1366 N N . SER A 1 173 ? 18.766 -0.235 8.867 1 45.16 173 SER A N 1
ATOM 1367 C CA . SER A 1 173 ? 18.891 -0.285 10.32 1 45.16 173 SER A CA 1
ATOM 1368 C C . SER A 1 173 ? 20.359 -0.401 10.75 1 45.16 173 SER A C 1
ATOM 1370 O O . SER A 1 173 ? 21.156 -1.07 10.086 1 45.16 173 SER A O 1
ATOM 1372 N N . MET B 1 1 ? -1.372 -52.688 48.438 1 23.3 1 MET B N 1
ATOM 1373 C CA . MET B 1 1 ? 0.031 -52.469 48.094 1 23.3 1 MET B CA 1
ATOM 1374 C C . MET B 1 1 ? 0.173 -51.969 46.656 1 23.3 1 MET B C 1
ATOM 1376 O O . MET B 1 1 ? 1.286 -51.875 46.125 1 23.3 1 MET B O 1
ATOM 1380 N N . ASP B 1 2 ? -0.88 -52.031 45.812 1 28.31 2 ASP B N 1
ATOM 1381 C CA . ASP B 1 2 ? -1.096 -51.875 44.375 1 28.31 2 ASP B CA 1
ATOM 1382 C C . ASP B 1 2 ? -0.86 -50.438 43.938 1 28.31 2 ASP B C 1
ATOM 1384 O O . ASP B 1 2 ? -1.618 -49.531 44.312 1 28.31 2 ASP B O 1
ATOM 1388 N N . SER B 1 3 ? 0.484 -50 43.844 1 27.88 3 SER B N 1
ATOM 1389 C CA . SER B 1 3 ? 1.124 -48.688 43.688 1 27.88 3 SER B CA 1
ATOM 1390 C C . SER B 1 3 ? 0.916 -48.156 42.281 1 27.88 3 SER B C 1
ATOM 1392 O O . SER B 1 3 ? 1.445 -48.719 41.312 1 27.88 3 SER B O 1
ATOM 1394 N N . PRO B 1 4 ? -0.318 -47.688 41.875 1 30.42 4 PRO B N 1
ATOM 1395 C CA . PRO B 1 4 ? -0.65 -47.25 40.5 1 30.42 4 PRO B CA 1
ATOM 1396 C C . PRO B 1 4 ? 0.242 -46.094 40.031 1 30.42 4 PRO B C 1
ATOM 1398 O O . PRO B 1 4 ? 0.331 -45.062 40.688 1 30.42 4 PRO B O 1
ATOM 1401 N N . LEU B 1 5 ? 1.524 -46.375 39.5 1 29.25 5 LEU B N 1
ATOM 1402 C CA . LEU B 1 5 ? 2.537 -45.531 38.906 1 29.25 5 LEU B CA 1
ATOM 1403 C C . LEU B 1 5 ? 1.93 -44.625 37.812 1 29.25 5 LEU B C 1
ATOM 1405 O O . LEU B 1 5 ? 1.388 -45.156 36.812 1 29.25 5 LEU B O 1
ATOM 1409 N N . GLY B 1 6 ? 1.349 -43.469 38.156 1 25.86 6 GLY B N 1
ATOM 1410 C CA . GLY B 1 6 ? 0.797 -42.375 37.344 1 25.86 6 GLY B CA 1
ATOM 1411 C C . GLY B 1 6 ? 1.731 -41.938 36.25 1 25.86 6 GLY B C 1
ATOM 1412 O O . GLY B 1 6 ? 2.916 -41.688 36.5 1 25.86 6 GLY B O 1
ATOM 1413 N N . LEU B 1 7 ? 1.601 -42.406 34.938 1 25.84 7 LEU B N 1
ATOM 1414 C CA . LEU B 1 7 ? 2.252 -42.156 33.656 1 25.84 7 LEU B CA 1
ATO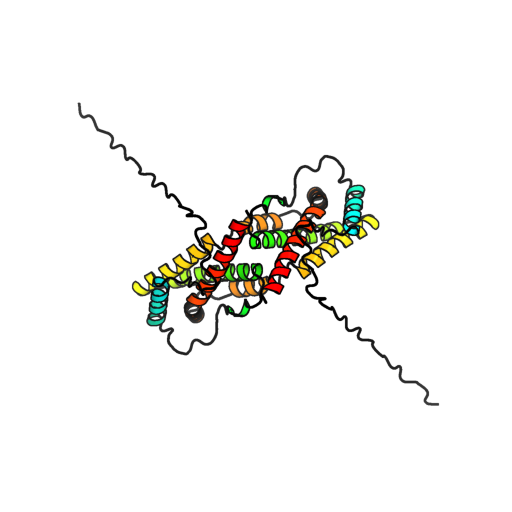M 1415 C C . LEU B 1 7 ? 2.318 -40.656 33.375 1 25.84 7 LEU B C 1
ATOM 1417 O O . LEU B 1 7 ? 1.285 -40 33.188 1 25.84 7 LEU B O 1
ATOM 1421 N N . LEU B 1 8 ? 3.275 -39.938 33.969 1 25.8 8 LEU B N 1
ATOM 1422 C CA . LEU B 1 8 ? 3.598 -38.531 33.688 1 25.8 8 LEU B CA 1
ATOM 1423 C C . LEU B 1 8 ? 3.865 -38.312 32.219 1 25.8 8 LEU B C 1
ATOM 1425 O O . LEU B 1 8 ? 4.82 -38.875 31.672 1 25.8 8 LEU B O 1
ATOM 1429 N N . VAL B 1 9 ? 2.809 -38.125 31.375 1 25.91 9 VAL B N 1
ATOM 1430 C CA . VAL B 1 9 ? 2.854 -37.719 29.969 1 25.91 9 VAL B CA 1
ATOM 1431 C C . VAL B 1 9 ? 3.709 -36.469 29.812 1 25.91 9 VAL B C 1
ATOM 1433 O O . VAL B 1 9 ? 3.367 -35.406 30.344 1 25.91 9 VAL B O 1
ATOM 1436 N N . VAL B 1 10 ? 5.039 -36.562 29.781 1 27.55 10 VAL B N 1
ATOM 1437 C CA . VAL B 1 10 ? 5.984 -35.5 29.406 1 27.55 10 VAL B CA 1
ATOM 1438 C C . VAL B 1 10 ? 5.602 -34.938 28.047 1 27.55 10 VAL B C 1
ATOM 1440 O O . VAL B 1 10 ? 5.672 -35.625 27.016 1 27.55 10 VAL B O 1
ATOM 1443 N N . GLY B 1 11 ? 4.57 -34.062 27.984 1 24.52 11 GLY B N 1
ATOM 1444 C CA . GLY B 1 11 ? 4.254 -33.25 26.812 1 24.52 11 GLY B CA 1
ATOM 1445 C C . GLY B 1 11 ? 5.461 -32.531 26.234 1 24.52 11 GLY B C 1
ATOM 1446 O O . GLY B 1 11 ? 6.129 -31.766 26.922 1 24.52 11 GLY B O 1
ATOM 1447 N N . ILE B 1 12 ? 6.234 -33.094 25.297 1 26.89 12 ILE B N 1
ATOM 1448 C CA . ILE B 1 12 ? 7.254 -32.531 24.438 1 26.89 12 ILE B CA 1
ATOM 1449 C C . ILE B 1 12 ? 6.723 -31.25 23.797 1 26.89 12 ILE B C 1
ATOM 1451 O O . ILE B 1 12 ? 5.793 -31.281 22.984 1 26.89 12 ILE B O 1
ATOM 1455 N N . LEU B 1 13 ? 6.547 -30.156 24.516 1 29.56 13 LEU B N 1
ATOM 1456 C CA . LEU B 1 13 ? 6.414 -28.812 23.953 1 29.56 13 LEU B CA 1
ATOM 1457 C C . LEU B 1 13 ? 7.484 -28.578 22.891 1 29.56 13 LEU B C 1
ATOM 1459 O O . LEU B 1 13 ? 8.68 -28.547 23.188 1 29.56 13 LEU B O 1
ATOM 1463 N N . GLY B 1 14 ? 7.359 -29.125 21.656 1 27.47 14 GLY B N 1
ATOM 1464 C CA . GLY B 1 14 ? 8.125 -28.781 20.484 1 27.47 14 GLY B CA 1
ATOM 1465 C C . GLY B 1 14 ? 8.305 -27.281 20.312 1 27.47 14 GLY B C 1
ATOM 1466 O O . GLY B 1 14 ? 7.328 -26.547 20.172 1 27.47 14 GLY B O 1
ATOM 1467 N N . LEU B 1 15 ? 9.273 -26.609 20.906 1 28.31 15 LEU B N 1
ATOM 1468 C CA . LEU B 1 15 ? 9.82 -25.297 20.625 1 28.31 15 LEU B CA 1
ATOM 1469 C C . LEU B 1 15 ? 10.07 -25.109 19.125 1 28.31 15 LEU B C 1
ATOM 1471 O O . LEU B 1 15 ? 10.992 -25.719 18.578 1 28.31 15 LEU B O 1
ATOM 1475 N N . TYR B 1 16 ? 9.016 -24.859 18.297 1 26 16 TYR B N 1
ATOM 1476 C CA . TYR B 1 16 ? 9.133 -24.312 16.953 1 26 16 TYR B CA 1
ATOM 1477 C C . TYR B 1 16 ? 10.078 -23.109 16.922 1 26 16 TYR B C 1
ATOM 1479 O O . TYR B 1 16 ? 9.727 -22.031 17.406 1 26 16 TYR B O 1
ATOM 1487 N N . PHE B 1 17 ? 11.344 -23.297 17.188 1 28.67 17 PHE B N 1
ATOM 1488 C CA . PHE B 1 17 ? 12.336 -22.281 16.875 1 28.67 17 PHE B CA 1
ATOM 1489 C C . PHE B 1 17 ? 12.164 -21.781 15.445 1 28.67 17 PHE B C 1
ATOM 1491 O O . PHE B 1 17 ? 12.398 -22.516 14.492 1 28.67 17 PHE B O 1
ATOM 1498 N N . VAL B 1 18 ? 11.266 -20.953 15.234 1 28.78 18 VAL B N 1
ATOM 1499 C CA . VAL B 1 18 ? 11.266 -20.141 14.016 1 28.78 18 VAL B CA 1
ATOM 1500 C C . VAL B 1 18 ? 12.641 -19.5 13.82 1 28.78 18 VAL B C 1
ATOM 1502 O O . VAL B 1 18 ? 13.047 -18.641 14.609 1 28.78 18 VAL B O 1
ATOM 1505 N N . CYS B 1 19 ? 13.656 -20.266 13.531 1 25.86 19 CYS B N 1
ATOM 1506 C CA . CYS B 1 19 ? 14.891 -19.703 13.008 1 25.86 19 CYS B CA 1
ATOM 1507 C C . CYS B 1 19 ? 14.602 -18.641 11.953 1 25.86 19 CYS B C 1
ATOM 1509 O O . CYS B 1 19 ? 14.133 -18.969 10.852 1 25.86 19 CYS B O 1
ATOM 1511 N N . VAL B 1 20 ? 14.172 -17.531 12.289 1 30.98 20 VAL B N 1
ATOM 1512 C CA . VAL B 1 20 ? 14.422 -16.359 11.453 1 30.98 20 VAL B CA 1
ATOM 1513 C C . VAL B 1 20 ? 15.883 -16.359 10.992 1 30.98 20 VAL B C 1
ATOM 1515 O O . VAL B 1 20 ? 16.781 -16.094 11.781 1 30.98 20 VAL B O 1
ATOM 1518 N N . GLN B 1 21 ? 16.469 -17.438 10.469 1 30.23 21 GLN B N 1
ATOM 1519 C CA . GLN B 1 21 ? 17.734 -17.281 9.781 1 30.23 21 GLN B CA 1
ATOM 1520 C C . GLN B 1 21 ? 17.812 -15.953 9.047 1 30.23 21 GLN B C 1
ATOM 1522 O O . GLN B 1 21 ? 16.922 -15.609 8.273 1 30.23 21 GLN B O 1
ATOM 1527 N N . GLY B 1 22 ? 18.609 -14.93 9.555 1 32.03 22 GLY B N 1
ATOM 1528 C CA . GLY B 1 22 ? 19.125 -13.641 9.133 1 32.03 22 GLY B CA 1
ATOM 1529 C C . GLY B 1 22 ? 19.438 -13.578 7.645 1 32.03 22 GLY B C 1
ATOM 1530 O O . GLY B 1 22 ? 19.469 -14.609 6.969 1 32.03 22 GLY B O 1
ATOM 1531 N N . CYS B 1 23 ? 19.828 -12.281 7.289 1 34.88 23 CYS B N 1
ATOM 1532 C CA . CYS B 1 23 ? 20.188 -11.633 6.027 1 34.88 23 CYS B CA 1
ATOM 1533 C C . CYS B 1 23 ? 21.25 -12.43 5.285 1 34.88 23 CYS B C 1
ATOM 1535 O O . CYS B 1 23 ? 22.406 -12.023 5.238 1 34.88 23 CYS B O 1
ATOM 1537 N N . PRO B 1 24 ? 21.547 -13.711 5.527 1 35.16 24 PRO B N 1
ATOM 1538 C CA . PRO B 1 24 ? 22.672 -13.984 4.645 1 35.16 24 PRO B CA 1
ATOM 1539 C C . PRO B 1 24 ? 22.375 -13.68 3.18 1 35.16 24 PRO B C 1
ATOM 1541 O O . PRO B 1 24 ? 23.078 -14.148 2.287 1 35.16 24 PRO B O 1
ATOM 1544 N N . LEU B 1 25 ? 21.141 -13.195 2.912 1 35.22 25 LEU B N 1
ATOM 1545 C CA . LEU B 1 25 ? 21.125 -13.148 1.455 1 35.22 25 LEU B CA 1
ATOM 1546 C C . LEU B 1 25 ? 22.328 -12.375 0.925 1 35.22 25 LEU B C 1
ATOM 1548 O O . LEU B 1 25 ? 22.484 -11.18 1.195 1 35.22 25 LEU B O 1
ATOM 1552 N N . SER B 1 26 ? 23.469 -12.938 1.063 1 33.25 26 SER B N 1
ATOM 1553 C CA . SER B 1 26 ? 24.516 -12.344 0.246 1 33.25 26 SER B CA 1
ATOM 1554 C C . SER B 1 26 ? 23.969 -11.836 -1.083 1 33.25 26 SER B C 1
ATOM 1556 O O . SER B 1 26 ? 23.281 -12.578 -1.801 1 33.25 26 SER B O 1
ATOM 1558 N N . PRO B 1 27 ? 23.766 -10.438 -1.147 1 37.22 27 PRO B N 1
ATOM 1559 C CA . PRO B 1 27 ? 23.516 -9.992 -2.521 1 37.22 27 PRO B CA 1
ATOM 1560 C C . PRO B 1 27 ? 24.406 -10.695 -3.539 1 37.22 27 PRO B C 1
ATOM 1562 O O . PRO B 1 27 ? 25.641 -10.562 -3.486 1 37.22 27 PRO B O 1
ATOM 1565 N N . ASN B 1 28 ? 24.422 -11.914 -3.719 1 36.94 28 ASN B N 1
ATOM 1566 C CA . ASN B 1 28 ? 25.172 -12.211 -4.941 1 36.94 28 ASN B CA 1
ATOM 1567 C C . ASN B 1 28 ? 24.938 -11.141 -6.004 1 36.94 28 ASN B C 1
ATOM 1569 O O . ASN B 1 28 ? 23.875 -10.539 -6.07 1 36.94 28 ASN B O 1
ATOM 1573 N N . PRO B 1 29 ? 26 -10.633 -6.883 1 39.75 29 PRO B N 1
ATOM 1574 C CA . PRO B 1 29 ? 25.891 -9.688 -8 1 39.75 29 PRO B CA 1
ATOM 1575 C C . PRO B 1 29 ? 24.531 -9.727 -8.68 1 39.75 29 PRO B C 1
ATOM 1577 O O . PRO B 1 29 ? 23.75 -10.672 -8.469 1 39.75 29 PRO B O 1
ATOM 1580 N N . ALA B 1 30 ? 24.469 -8.836 -9.914 1 42.66 30 ALA B N 1
ATOM 1581 C CA . ALA B 1 30 ? 23.547 -8.562 -11.008 1 42.66 30 ALA B CA 1
ATOM 1582 C C . ALA B 1 30 ? 22.812 -9.836 -11.438 1 42.66 30 ALA B C 1
ATOM 1584 O O . ALA B 1 30 ? 22.141 -9.852 -12.469 1 42.66 30 ALA B O 1
ATOM 1585 N N . GLY B 1 31 ? 23 -11.031 -11.016 1 44.53 31 GLY B N 1
ATOM 1586 C CA . GLY B 1 31 ? 22.453 -12.172 -11.734 1 44.53 31 GLY B CA 1
ATOM 1587 C C . GLY B 1 31 ? 20.969 -12.383 -11.477 1 44.53 31 GLY B C 1
ATOM 1588 O O . GLY B 1 31 ? 20.438 -11.891 -10.484 1 44.53 31 GLY B O 1
ATOM 1589 N N . THR B 1 32 ? 20.062 -12.656 -12.57 1 59.84 32 THR B N 1
ATOM 1590 C CA . THR B 1 32 ? 18.656 -13.047 -12.656 1 59.84 32 THR B CA 1
ATOM 1591 C C . THR B 1 32 ? 18.328 -14.109 -11.617 1 59.84 32 THR B C 1
ATOM 1593 O O . THR B 1 32 ? 18.703 -15.273 -11.773 1 59.84 32 THR B O 1
ATOM 1596 N N . GLN B 1 33 ? 18.266 -13.805 -10.281 1 72.38 33 GLN B N 1
ATOM 1597 C CA . GLN B 1 33 ? 17.906 -14.789 -9.266 1 72.38 33 GLN B CA 1
ATOM 1598 C C . GLN B 1 33 ? 16.531 -15.383 -9.539 1 72.38 33 GLN B C 1
ATOM 1600 O O . GLN B 1 33 ? 15.578 -14.656 -9.82 1 72.38 33 GLN B O 1
ATOM 1605 N N . ASP B 1 34 ? 16.562 -16.656 -9.773 1 84.5 34 ASP B N 1
ATOM 1606 C CA . ASP B 1 34 ? 15.328 -17.422 -9.93 1 84.5 34 ASP B CA 1
ATOM 1607 C C . ASP B 1 34 ? 14.727 -17.781 -8.57 1 84.5 34 ASP B C 1
ATOM 1609 O O . ASP B 1 34 ? 15.375 -18.453 -7.766 1 84.5 34 ASP B O 1
ATOM 1613 N N . PHE B 1 35 ? 13.523 -17.234 -8.305 1 88.69 35 PHE B N 1
ATOM 1614 C CA . PHE B 1 35 ? 12.867 -17.422 -7.016 1 88.69 35 PHE B CA 1
ATOM 1615 C C . PHE B 1 35 ? 11.883 -18.594 -7.078 1 88.69 35 PHE B C 1
ATOM 1617 O O . PHE B 1 35 ? 11.258 -18.938 -6.07 1 88.69 35 PHE B O 1
ATOM 1624 N N . VAL B 1 36 ? 11.781 -19.188 -8.227 1 91.94 36 VAL B N 1
ATOM 1625 C CA . VAL B 1 36 ? 10.812 -20.266 -8.375 1 91.94 36 VAL B CA 1
ATOM 1626 C C . VAL B 1 36 ? 11.508 -21.609 -8.195 1 91.94 36 VAL B C 1
ATOM 1628 O O . VAL B 1 36 ? 12.273 -22.031 -9.062 1 91.94 36 VAL B O 1
ATOM 1631 N N . PRO B 1 37 ? 11.094 -22.297 -7.16 1 91.62 37 PRO B N 1
ATOM 1632 C CA . PRO B 1 37 ? 11.719 -23.609 -6.953 1 91.62 37 PRO B CA 1
ATOM 1633 C C . PRO B 1 37 ? 11.375 -24.594 -8.055 1 91.62 37 PRO B C 1
ATOM 1635 O O . PRO B 1 37 ? 10.297 -24.531 -8.641 1 91.62 37 PRO B O 1
ATOM 1638 N N . ASN B 1 38 ? 12.234 -25.578 -8.25 1 91.81 38 ASN B N 1
ATOM 1639 C CA . ASN B 1 38 ? 12.039 -26.594 -9.273 1 91.81 38 ASN B CA 1
ATOM 1640 C C . ASN B 1 38 ? 10.766 -27.391 -9.039 1 91.81 38 ASN B C 1
ATOM 1642 O O . ASN B 1 38 ? 10.039 -27.703 -9.977 1 91.81 38 ASN B O 1
ATOM 1646 N N . LYS B 1 39 ? 10.594 -27.703 -7.785 1 92.06 39 LYS B N 1
ATOM 1647 C CA . LYS B 1 39 ? 9.383 -28.469 -7.457 1 92.06 39 LYS B CA 1
ATOM 1648 C C . LYS B 1 39 ? 8.125 -27.703 -7.875 1 92.06 39 LYS B C 1
ATOM 1650 O O . LYS B 1 39 ? 7.152 -28.297 -8.328 1 92.06 39 LYS B O 1
ATOM 1655 N N . THR B 1 40 ? 8.18 -26.438 -7.703 1 93.75 40 THR B N 1
ATOM 1656 C CA . THR B 1 40 ? 7.051 -25.594 -8.094 1 93.75 40 THR B CA 1
ATOM 1657 C C . THR B 1 40 ? 6.832 -25.656 -9.602 1 93.75 40 THR B C 1
ATOM 1659 O O . THR B 1 40 ? 5.691 -25.734 -10.062 1 93.75 40 THR B O 1
ATOM 1662 N N . ILE B 1 41 ? 7.816 -25.656 -10.32 1 91.88 41 ILE B N 1
ATOM 1663 C CA . ILE B 1 41 ? 7.738 -25.75 -11.773 1 91.88 41 ILE B CA 1
ATOM 1664 C C . ILE B 1 41 ? 7.113 -27.078 -12.172 1 91.88 41 ILE B C 1
ATOM 1666 O O . ILE B 1 41 ? 6.266 -27.141 -13.07 1 91.88 41 ILE B O 1
ATOM 1670 N N . GLU B 1 42 ? 7.508 -28.078 -11.531 1 93.88 42 GLU B N 1
ATOM 1671 C CA . GLU B 1 42 ? 6.957 -29.406 -11.797 1 93.88 42 GLU B CA 1
ATOM 1672 C C . GLU B 1 42 ? 5.465 -29.453 -11.477 1 93.88 42 GLU B C 1
ATOM 1674 O O . GLU B 1 42 ? 4.691 -30.062 -12.219 1 93.88 42 GLU B O 1
ATOM 1679 N N . ASP B 1 43 ? 5.098 -28.859 -10.367 1 95.25 43 ASP B N 1
ATOM 1680 C CA . ASP B 1 43 ? 3.686 -28.797 -10 1 95.25 43 ASP B CA 1
ATOM 1681 C C . ASP B 1 43 ? 2.867 -28.062 -11.062 1 95.25 43 ASP B C 1
ATOM 1683 O O . ASP B 1 43 ? 1.77 -28.5 -11.414 1 95.25 43 ASP B O 1
ATOM 1687 N N . ILE B 1 44 ? 3.379 -27.031 -11.547 1 91.81 44 ILE B N 1
ATOM 1688 C CA . ILE B 1 44 ? 2.693 -26.25 -12.57 1 91.81 44 ILE B CA 1
ATOM 1689 C C . ILE B 1 44 ? 2.512 -27.094 -13.828 1 91.81 44 ILE B C 1
ATOM 1691 O O . ILE B 1 44 ? 1.423 -27.141 -14.406 1 91.81 44 ILE B O 1
ATOM 1695 N N . LYS B 1 45 ? 3.541 -27.734 -14.234 1 88.44 45 LYS B N 1
ATOM 1696 C CA . LYS B 1 45 ? 3.465 -28.594 -15.422 1 88.44 45 LYS B CA 1
ATOM 1697 C C . LYS B 1 45 ? 2.41 -29.672 -15.25 1 88.44 45 LYS B C 1
ATOM 1699 O O . LYS B 1 45 ? 1.657 -29.969 -16.188 1 88.44 45 LYS B O 1
ATOM 1704 N N . THR B 1 46 ? 2.428 -30.297 -14.117 1 90.5 46 THR B N 1
ATOM 1705 C CA . THR B 1 46 ? 1.434 -31.312 -13.805 1 90.5 46 THR B CA 1
ATOM 1706 C C . THR B 1 46 ? 0.021 -30.766 -13.953 1 90.5 46 THR B C 1
ATOM 1708 O O . THR B 1 46 ? -0.849 -31.406 -14.539 1 90.5 46 THR B O 1
ATOM 1711 N N . LEU B 1 47 ? -0.202 -29.594 -13.43 1 92 47 LEU B N 1
ATOM 1712 C CA . LEU B 1 47 ? -1.521 -28.969 -13.477 1 92 47 LEU B CA 1
ATOM 1713 C C . LEU B 1 47 ? -1.9 -28.594 -14.906 1 92 47 LEU B C 1
ATOM 1715 O O . LEU B 1 47 ? -3.037 -28.828 -15.328 1 92 47 LEU B O 1
ATOM 1719 N N . ILE B 1 48 ? -0.972 -28.094 -15.633 1 83.12 48 ILE B N 1
ATOM 1720 C CA . ILE B 1 48 ? -1.229 -27.719 -17.016 1 83.12 48 ILE B CA 1
ATOM 1721 C C . ILE B 1 48 ? -1.604 -28.953 -17.828 1 83.12 48 ILE B C 1
ATOM 1723 O O . ILE B 1 48 ? -2.52 -28.906 -18.656 1 83.12 48 ILE B O 1
ATOM 1727 N N . ALA B 1 49 ? -0.972 -30 -17.625 1 84.56 49 ALA B N 1
ATOM 1728 C CA . ALA B 1 49 ? -1.211 -31.25 -18.359 1 84.56 49 ALA B CA 1
ATOM 1729 C C . ALA B 1 49 ? -2.578 -31.828 -18.016 1 84.56 49 ALA B C 1
ATOM 1731 O O . ALA B 1 49 ? -3.328 -32.219 -18.906 1 84.56 49 ALA B O 1
ATOM 1732 N N . HIS B 1 50 ? -2.977 -31.844 -16.766 1 86.38 50 HIS B N 1
ATOM 1733 C CA . HIS B 1 50 ? -4.168 -32.562 -16.312 1 86.38 50 HIS B CA 1
ATOM 1734 C C . HIS B 1 50 ? -5.418 -31.688 -16.484 1 86.38 50 HIS B C 1
ATOM 1736 O O . HIS B 1 50 ? -6.527 -32.219 -16.609 1 86.38 50 HIS B O 1
ATOM 1742 N N . LEU B 1 51 ? -5.238 -30.453 -16.469 1 83.38 51 LEU B N 1
ATOM 1743 C CA . LEU B 1 51 ? -6.395 -29.578 -16.578 1 83.38 51 LEU B CA 1
ATOM 1744 C C . LEU B 1 51 ? -6.582 -29.109 -18.031 1 83.38 51 LEU B C 1
ATOM 1746 O O . LEU B 1 51 ? -7.422 -28.25 -18.312 1 83.38 51 LEU B O 1
ATOM 1750 N N . ASN B 1 52 ? -5.859 -29.781 -18.859 1 76.06 52 ASN B N 1
ATOM 1751 C CA . ASN B 1 52 ? -5.934 -29.562 -20.297 1 76.06 52 ASN B CA 1
ATOM 1752 C C . ASN B 1 52 ? -5.758 -28.078 -20.641 1 76.06 52 ASN B C 1
ATOM 1754 O O . ASN B 1 52 ? -6.539 -27.516 -21.422 1 76.06 52 ASN B O 1
ATOM 1758 N N . LEU B 1 53 ? -4.902 -27.453 -19.953 1 69 53 LEU B N 1
ATOM 1759 C CA . LEU B 1 53 ? -4.609 -26.031 -20.172 1 69 53 LEU B CA 1
ATOM 1760 C C . LEU B 1 53 ? -3.789 -25.844 -21.438 1 69 53 LEU B C 1
ATOM 1762 O O . LEU B 1 53 ? -3.762 -24.734 -22 1 69 53 LEU B O 1
ATOM 1766 N N . ALA B 1 54 ? -3.029 -26.797 -21.859 1 60.56 54 ALA B N 1
ATOM 1767 C CA . ALA B 1 54 ? -2.182 -26.719 -23.047 1 60.56 54 ALA B CA 1
ATOM 1768 C C . ALA B 1 54 ? -3.004 -26.359 -24.281 1 60.56 54 ALA B C 1
ATOM 1770 O O . ALA B 1 54 ? -2.449 -26 -25.328 1 60.56 54 ALA B O 1
ATOM 1771 N N . ASP B 1 55 ? -4.219 -26.578 -24.094 1 58.25 55 ASP B N 1
ATOM 1772 C CA . ASP B 1 55 ? -4.941 -26.234 -25.312 1 58.25 55 ASP B CA 1
ATOM 1773 C C . ASP B 1 55 ? -4.914 -24.719 -25.562 1 58.25 55 ASP B C 1
ATOM 1775 O O . ASP B 1 55 ? -4.941 -23.938 -24.625 1 58.25 55 ASP B O 1
ATOM 1779 N N . ASN B 1 56 ? -4.309 -24.312 -26.688 1 54.91 56 ASN B N 1
ATOM 1780 C CA . ASN B 1 56 ? -3.936 -23.094 -27.406 1 54.91 56 ASN B CA 1
ATOM 1781 C C . ASN B 1 56 ? -4.984 -22 -27.219 1 54.91 56 ASN B C 1
ATOM 1783 O O . ASN B 1 56 ? -4.875 -20.922 -27.812 1 54.91 56 ASN B O 1
ATOM 1787 N N . LYS B 1 57 ? -6.027 -22.344 -26.422 1 63.25 57 LYS B N 1
ATOM 1788 C CA . LYS B 1 57 ? -7.059 -21.328 -26.625 1 63.25 57 LYS B CA 1
ATOM 1789 C C . LYS B 1 57 ? -7.078 -20.328 -25.469 1 63.25 57 LYS B C 1
ATOM 1791 O O . LYS B 1 57 ? -7.98 -19.5 -25.375 1 63.25 57 LYS B O 1
ATOM 1796 N N . LEU B 1 58 ? -5.977 -20.453 -24.578 1 76.12 58 LEU B N 1
ATOM 1797 C CA . LEU B 1 58 ? -6.09 -19.453 -23.516 1 76.12 58 LEU B CA 1
ATOM 1798 C C . LEU B 1 58 ? -5.586 -18.094 -23.984 1 76.12 58 LEU B C 1
ATOM 1800 O O . LEU B 1 58 ? -4.402 -17.938 -24.297 1 76.12 58 LEU B O 1
ATOM 1804 N N . VAL B 1 59 ? -6.562 -17.391 -24.469 1 77.19 59 VAL B N 1
ATOM 1805 C CA . VAL B 1 59 ? -6.211 -16.047 -24.906 1 77.19 59 VAL B CA 1
ATOM 1806 C C . VAL B 1 59 ? -6.355 -15.07 -23.734 1 77.19 59 VAL B C 1
ATOM 1808 O O . VAL B 1 59 ? -7.32 -15.148 -22.984 1 77.19 59 VAL B O 1
ATOM 1811 N N . GLY B 1 60 ? -5.289 -14.305 -23.5 1 82.88 60 GLY B N 1
ATOM 1812 C CA . GLY B 1 60 ? -5.359 -13.219 -22.531 1 82.88 60 GLY B CA 1
ATOM 1813 C C . GLY B 1 60 ? -4.742 -13.578 -21.188 1 82.88 60 GLY B C 1
ATOM 1814 O O . GLY B 1 60 ? -4.219 -14.68 -21.016 1 82.88 60 GLY B O 1
ATOM 1815 N N . THR B 1 61 ? -4.723 -12.562 -20.297 1 91.44 61 THR B N 1
ATOM 1816 C CA . THR B 1 61 ? -4.148 -12.703 -18.969 1 91.44 61 THR B CA 1
ATOM 1817 C C . THR B 1 61 ? -5.152 -12.297 -17.891 1 91.44 61 THR B C 1
ATOM 1819 O O . THR B 1 61 ? -6.117 -11.586 -18.188 1 91.44 61 THR B O 1
ATOM 1822 N N . VAL B 1 62 ? -4.961 -12.891 -16.75 1 94.25 62 VAL B N 1
ATOM 1823 C CA . VAL B 1 62 ? -5.773 -12.5 -15.609 1 94.25 62 VAL B CA 1
ATOM 1824 C C . VAL B 1 62 ? -5.113 -11.336 -14.867 1 94.25 62 VAL B C 1
ATOM 1826 O O . VAL B 1 62 ? -5.758 -10.32 -14.602 1 94.25 62 VAL B O 1
ATOM 1829 N N . PHE B 1 63 ? -3.869 -11.398 -14.57 1 95 63 PHE B N 1
ATOM 1830 C CA . PHE B 1 63 ? -3.178 -10.422 -13.734 1 95 63 PHE B CA 1
ATOM 1831 C C . PHE B 1 63 ? -2.387 -9.438 -14.594 1 95 63 PHE B C 1
ATOM 1833 O O . PHE B 1 63 ? -2.363 -8.242 -14.312 1 95 63 PHE B O 1
ATOM 1840 N N . ASN B 1 64 ? -1.805 -9.852 -15.68 1 89.12 64 ASN B N 1
ATOM 1841 C CA . ASN B 1 64 ? -1.013 -9.008 -16.562 1 89.12 64 ASN B CA 1
ATOM 1842 C C . ASN B 1 64 ? 0.072 -8.258 -15.789 1 89.12 64 ASN B C 1
ATOM 1844 O O . ASN B 1 64 ? -0.047 -7.051 -15.562 1 89.12 64 ASN B O 1
ATOM 1848 N N . MET B 1 65 ? 1.172 -8.805 -15.594 1 90.69 65 MET B N 1
ATOM 1849 C CA . MET B 1 65 ? 2.256 -8.273 -14.773 1 90.69 65 MET B CA 1
ATOM 1850 C C . MET B 1 65 ? 2.938 -7.098 -15.461 1 90.69 65 MET B C 1
ATOM 1852 O O . MET B 1 65 ? 3.604 -6.293 -14.805 1 90.69 65 MET B O 1
ATOM 1856 N N . THR B 1 66 ? 2.645 -6.977 -16.734 1 89.69 66 THR B N 1
ATOM 1857 C CA . THR B 1 66 ? 3.242 -5.855 -17.453 1 89.69 66 THR B CA 1
ATOM 1858 C C . THR B 1 66 ? 2.633 -4.531 -16.984 1 89.69 66 THR B C 1
ATOM 1860 O O . THR B 1 66 ? 3.223 -3.469 -17.188 1 89.69 66 THR B O 1
ATOM 1863 N N . ALA B 1 67 ? 1.504 -4.645 -16.422 1 84.44 67 ALA B N 1
ATOM 1864 C CA . ALA B 1 67 ? 0.854 -3.451 -15.883 1 84.44 67 ALA B CA 1
ATOM 1865 C C . ALA B 1 67 ? 1.696 -2.824 -14.773 1 84.44 67 ALA B C 1
ATOM 1867 O O . ALA B 1 67 ? 1.514 -1.652 -14.438 1 84.44 67 ALA B O 1
ATOM 1868 N N . LEU B 1 68 ? 2.652 -3.559 -14.195 1 90.62 68 LEU B N 1
ATOM 1869 C CA . LEU B 1 68 ? 3.484 -3.082 -13.102 1 90.62 68 LEU B CA 1
ATOM 1870 C C . LEU B 1 68 ? 4.742 -2.402 -13.625 1 90.62 68 LEU B C 1
ATOM 1872 O O . LEU B 1 68 ? 5.453 -1.729 -12.875 1 90.62 68 LEU B O 1
ATOM 1876 N N . ASP B 1 69 ? 4.965 -2.572 -14.852 1 89.94 69 ASP B N 1
ATOM 1877 C CA . ASP B 1 69 ? 6.191 -2.002 -15.406 1 89.94 69 ASP B CA 1
ATOM 1878 C C . ASP B 1 69 ? 6.215 -0.484 -15.242 1 89.94 69 ASP B C 1
ATOM 1880 O O . ASP B 1 69 ? 5.234 0.194 -15.547 1 89.94 69 ASP B O 1
ATOM 1884 N N . GLY B 1 70 ? 7.301 0.047 -14.711 1 86 70 GLY B N 1
ATOM 1885 C CA . GLY B 1 70 ? 7.469 1.48 -14.531 1 86 70 GLY B CA 1
ATOM 1886 C C . GLY B 1 70 ? 6.762 2.012 -13.297 1 86 70 GLY B C 1
ATOM 1887 O O . GLY B 1 70 ? 6.828 3.207 -13.008 1 86 70 GLY B O 1
ATOM 1888 N N . LYS B 1 71 ? 6.055 1.149 -12.641 1 88.81 71 LYS B N 1
ATOM 1889 C CA . LYS B 1 71 ? 5.375 1.592 -11.422 1 88.81 71 LYS B CA 1
ATOM 1890 C C . LYS B 1 71 ? 6.348 1.684 -10.25 1 88.81 71 LYS B C 1
ATOM 1892 O O . LYS B 1 71 ? 7.379 1.01 -10.242 1 88.81 71 LYS B O 1
ATOM 1897 N N . LEU B 1 72 ? 5.996 2.463 -9.328 1 89.62 72 LEU B N 1
ATOM 1898 C CA . LEU B 1 72 ? 6.785 2.59 -8.109 1 89.62 72 LEU B CA 1
ATOM 1899 C C . LEU B 1 72 ? 6.707 1.315 -7.273 1 89.62 72 LEU B C 1
ATOM 1901 O O . LEU B 1 72 ? 5.727 0.573 -7.359 1 89.62 72 LEU B O 1
ATOM 1905 N N . GLU B 1 73 ? 7.66 1.095 -6.422 1 90.38 73 GLU B N 1
ATOM 1906 C CA . GLU B 1 73 ? 7.773 -0.147 -5.66 1 90.38 73 GLU B CA 1
ATOM 1907 C C . GLU B 1 73 ? 6.574 -0.336 -4.734 1 90.38 73 GLU B C 1
ATOM 1909 O O . GLU B 1 73 ? 6.07 -1.451 -4.582 1 90.38 73 GLU B O 1
ATOM 1914 N N . HIS B 1 74 ? 6.211 0.782 -4.117 1 90.75 74 HIS B N 1
ATOM 1915 C CA . HIS B 1 74 ? 5.086 0.656 -3.197 1 90.75 74 HIS B CA 1
ATOM 1916 C C . HIS B 1 74 ? 3.799 0.312 -3.941 1 90.75 74 HIS B C 1
ATOM 1918 O O . HIS B 1 74 ? 2.959 -0.428 -3.426 1 90.75 74 HIS B O 1
ATOM 1924 N N . GLU B 1 75 ? 3.654 0.812 -5.121 1 92.75 75 GLU B N 1
ATOM 1925 C CA . GLU B 1 75 ? 2.5 0.456 -5.941 1 92.75 75 GLU B CA 1
ATOM 1926 C C . GLU B 1 75 ? 2.559 -1.008 -6.371 1 92.75 75 GLU B C 1
ATOM 1928 O O . GLU B 1 75 ? 1.545 -1.71 -6.336 1 92.75 75 GLU B O 1
ATOM 1933 N N . GLN B 1 76 ? 3.693 -1.408 -6.797 1 94.38 76 GLN B N 1
ATOM 1934 C CA . GLN B 1 76 ? 3.873 -2.809 -7.16 1 94.38 76 GLN B CA 1
ATOM 1935 C C . GLN B 1 76 ? 3.557 -3.729 -5.984 1 94.38 76 GLN B C 1
ATOM 1937 O O . GLN B 1 76 ? 2.9 -4.758 -6.152 1 94.38 76 GLN B O 1
ATOM 1942 N N . TRP B 1 77 ? 4.082 -3.373 -4.852 1 94.5 77 TRP B N 1
ATOM 1943 C CA . TRP B 1 77 ? 3.867 -4.164 -3.646 1 94.5 77 TRP B CA 1
ATOM 1944 C C . TRP B 1 77 ? 2.377 -4.336 -3.365 1 94.5 77 TRP B C 1
ATOM 1946 O O . TRP B 1 77 ? 1.916 -5.441 -3.078 1 94.5 77 TRP B O 1
ATOM 1956 N N . LEU B 1 78 ? 1.676 -3.248 -3.455 1 94 78 LEU B N 1
ATOM 1957 C CA . LEU B 1 78 ? 0.238 -3.273 -3.209 1 94 78 LEU B CA 1
ATOM 1958 C C . LEU B 1 78 ? -0.47 -4.172 -4.215 1 94 78 LEU B C 1
ATOM 1960 O O . LEU B 1 78 ? -1.32 -4.984 -3.838 1 94 78 LEU B O 1
ATOM 1964 N N . PHE B 1 79 ? -0.152 -4.027 -5.465 1 95.75 79 PHE B N 1
ATOM 1965 C CA . PHE B 1 79 ? -0.762 -4.812 -6.535 1 95.75 79 PHE B CA 1
ATOM 1966 C C . PHE B 1 79 ? -0.465 -6.297 -6.355 1 95.75 79 PHE B C 1
ATOM 1968 O O . PHE B 1 79 ? -1.365 -7.133 -6.453 1 95.75 79 PHE B O 1
ATOM 1975 N N . LEU B 1 80 ? 0.739 -6.562 -6.066 1 97.31 80 LEU B N 1
ATOM 1976 C CA . LEU B 1 80 ? 1.148 -7.953 -5.902 1 97.31 80 LEU B CA 1
ATOM 1977 C C . LEU B 1 80 ? 0.516 -8.562 -4.656 1 97.31 80 LEU B C 1
ATOM 1979 O O . LEU B 1 80 ? 0.112 -9.727 -4.668 1 97.31 80 LEU B O 1
ATOM 1983 N N . ASN B 1 81 ? 0.45 -7.797 -3.561 1 96.31 81 ASN B N 1
ATOM 1984 C CA . ASN B 1 81 ? -0.253 -8.273 -2.373 1 96.31 81 ASN B CA 1
ATOM 1985 C C . ASN B 1 81 ? -1.679 -8.703 -2.703 1 96.31 81 ASN B C 1
ATOM 1987 O O . ASN B 1 81 ? -2.115 -9.781 -2.289 1 96.31 81 ASN B O 1
ATOM 1991 N N . ALA B 1 82 ? -2.35 -7.895 -3.465 1 95.25 82 ALA B N 1
ATOM 1992 C CA . ALA B 1 82 ? -3.715 -8.211 -3.877 1 95.25 82 ALA B CA 1
ATOM 1993 C C . ALA B 1 82 ? -3.748 -9.43 -4.789 1 95.25 82 ALA B C 1
ATOM 1995 O O . ALA B 1 82 ? -4.645 -10.273 -4.68 1 95.25 82 ALA B O 1
ATOM 1996 N N . THR B 1 83 ? -2.834 -9.492 -5.648 1 97.75 83 THR B N 1
ATOM 1997 C CA . THR B 1 83 ? -2.744 -10.625 -6.57 1 97.75 83 THR B CA 1
ATOM 1998 C C . THR B 1 83 ? -2.582 -11.938 -5.805 1 97.75 83 THR B C 1
ATOM 2000 O O . THR B 1 83 ? -3.211 -12.938 -6.145 1 97.75 83 THR B O 1
ATOM 2003 N N . LEU B 1 84 ? -1.747 -11.914 -4.762 1 97.81 84 LEU B N 1
ATOM 2004 C CA . LEU B 1 84 ? -1.539 -13.109 -3.945 1 97.81 84 LEU B CA 1
ATOM 2005 C C . LEU B 1 84 ? -2.838 -13.539 -3.268 1 97.81 84 LEU B C 1
ATOM 2007 O O . LEU B 1 84 ? -3.143 -14.727 -3.199 1 97.81 84 LEU B O 1
ATOM 2011 N N . ASP B 1 85 ? -3.611 -12.586 -2.852 1 96.81 85 ASP B N 1
ATOM 2012 C CA . ASP B 1 85 ? -4.91 -12.906 -2.264 1 96.81 85 ASP B CA 1
ATOM 2013 C C . ASP B 1 85 ? -5.816 -13.602 -3.275 1 96.81 85 ASP B C 1
ATOM 2015 O O . ASP B 1 85 ? -6.508 -14.57 -2.936 1 96.81 85 ASP B O 1
ATOM 2019 N N . VAL B 1 86 ? -5.832 -13.117 -4.461 1 97.88 86 VAL B N 1
ATOM 2020 C CA . VAL B 1 86 ? -6.668 -13.695 -5.504 1 97.88 86 VAL B CA 1
ATOM 2021 C C . VAL B 1 86 ? -6.223 -15.133 -5.781 1 97.88 86 VAL B C 1
ATOM 2023 O O . VAL B 1 86 ? -7.051 -16.031 -5.91 1 97.88 86 VAL B O 1
ATOM 2026 N N . TYR B 1 87 ? -4.918 -15.359 -5.805 1 98.12 87 TYR B N 1
ATOM 2027 C CA . TYR B 1 87 ? -4.402 -16.703 -6.004 1 98.12 87 TYR B CA 1
ATOM 2028 C C . TYR B 1 87 ? -4.871 -17.641 -4.895 1 98.12 87 TYR B C 1
ATOM 2030 O O . TYR B 1 87 ? -5.27 -18.781 -5.156 1 98.12 87 TYR B O 1
ATOM 2038 N N . LEU B 1 88 ? -4.793 -17.203 -3.678 1 97.81 88 LEU B N 1
ATOM 2039 C CA . LEU B 1 88 ? -5.211 -18.031 -2.555 1 97.81 88 LEU B CA 1
ATOM 2040 C C . LEU B 1 88 ? -6.688 -18.391 -2.66 1 97.81 88 LEU B C 1
ATOM 2042 O O . LEU B 1 88 ? -7.074 -19.531 -2.4 1 97.81 88 LEU B O 1
ATOM 2046 N N . ASN B 1 89 ? -7.426 -17.469 -3.1 1 97.56 89 ASN B N 1
ATOM 2047 C CA . ASN B 1 89 ? -8.844 -17.734 -3.316 1 97.56 89 ASN B CA 1
ATOM 2048 C C . ASN B 1 89 ? -9.055 -18.719 -4.457 1 97.56 89 ASN B C 1
ATOM 2050 O O . ASN B 1 89 ? -9.867 -19.641 -4.344 1 97.56 89 ASN B O 1
ATOM 2054 N N . ILE B 1 90 ? -8.367 -18.547 -5.52 1 97.19 90 ILE B N 1
ATOM 2055 C CA . ILE B 1 90 ? -8.469 -19.438 -6.676 1 97.19 90 ILE B CA 1
ATOM 2056 C C . ILE B 1 90 ? -8.125 -20.859 -6.262 1 97.19 90 ILE B C 1
ATOM 2058 O O . ILE B 1 90 ? -8.883 -21.797 -6.543 1 97.19 90 ILE B O 1
ATOM 2062 N N . PHE B 1 91 ? -7.039 -20.984 -5.562 1 97.19 91 PHE B N 1
ATOM 2063 C CA . PHE B 1 91 ? -6.594 -22.328 -5.164 1 97.19 91 PHE B CA 1
ATOM 2064 C C . PHE B 1 91 ? -7.574 -22.938 -4.176 1 97.19 91 PHE B C 1
ATOM 2066 O O . PHE B 1 91 ? -7.836 -24.141 -4.227 1 97.19 91 PHE B O 1
ATOM 2073 N N . SER B 1 92 ? -8.086 -22.141 -3.303 1 96.62 92 SER B N 1
ATOM 2074 C CA . SER B 1 92 ? -9.086 -22.656 -2.367 1 96.62 92 SER B CA 1
ATOM 2075 C C . SER B 1 92 ? -10.312 -23.188 -3.102 1 96.62 92 SER B C 1
ATOM 2077 O O . SER B 1 92 ? -10.812 -24.266 -2.777 1 96.62 92 SER B O 1
ATOM 2079 N N . ASN B 1 93 ? -10.75 -22.484 -4.055 1 95.81 93 ASN B N 1
ATOM 2080 C CA . ASN B 1 93 ? -11.898 -22.906 -4.848 1 95.81 93 ASN B CA 1
ATOM 2081 C C . ASN B 1 93 ? -11.594 -24.172 -5.652 1 95.81 93 ASN B C 1
ATOM 2083 O O . ASN B 1 93 ? -12.422 -25.078 -5.73 1 95.81 93 ASN B O 1
ATOM 2087 N N . MET B 1 94 ? -10.445 -24.203 -6.23 1 94.94 94 MET B N 1
ATOM 2088 C CA . MET B 1 94 ? -10.055 -25.359 -7.027 1 94.94 94 MET B CA 1
ATOM 2089 C C . MET B 1 94 ? -9.953 -26.609 -6.16 1 94.94 94 MET B C 1
ATOM 2091 O O . MET B 1 94 ? -10.297 -27.719 -6.605 1 94.94 94 MET B O 1
ATOM 2095 N N . LEU B 1 95 ? -9.484 -26.391 -4.984 1 95.62 95 LEU B N 1
ATOM 2096 C CA . LEU B 1 95 ? -9.281 -27.516 -4.07 1 95.62 95 LEU B CA 1
ATOM 2097 C C . LEU B 1 95 ? -10.617 -28.031 -3.545 1 95.62 95 LEU B C 1
ATOM 2099 O O . LEU B 1 95 ? -10.695 -29.156 -3.045 1 95.62 95 LEU B O 1
ATOM 2103 N N . ASN B 1 96 ? -11.633 -27.281 -3.674 1 93.06 96 ASN B N 1
ATOM 2104 C CA . ASN B 1 96 ? -12.961 -27.703 -3.244 1 93.06 96 ASN B CA 1
ATOM 2105 C C . ASN B 1 96 ? -13.625 -28.594 -4.285 1 93.06 96 ASN B C 1
ATOM 2107 O O . ASN B 1 96 ? -14.664 -29.203 -4.02 1 93.06 96 ASN B O 1
ATOM 2111 N N . GLU B 1 97 ? -13.047 -28.75 -5.402 1 89.88 97 GLU B N 1
ATOM 2112 C CA . GLU B 1 97 ? -13.555 -29.609 -6.461 1 89.88 97 GLU B CA 1
ATOM 2113 C C . GLU B 1 97 ? -12.883 -30.984 -6.418 1 89.88 97 GLU B C 1
ATOM 2115 O O . GLU B 1 97 ? -11.727 -31.109 -6 1 89.88 97 GLU B O 1
ATOM 2120 N N . GLU B 1 98 ? -13.633 -31.969 -6.695 1 84.75 98 GLU B N 1
ATOM 2121 C CA . GLU B 1 98 ? -13.086 -33.344 -6.746 1 84.75 98 GLU B CA 1
ATOM 2122 C C . GLU B 1 98 ? -12.195 -33.531 -7.965 1 84.75 98 GLU B C 1
ATOM 2124 O O . GLU B 1 98 ? -12.641 -33.344 -9.102 1 84.75 98 GLU B O 1
ATOM 2129 N N . ARG B 1 99 ? -10.938 -33.844 -7.656 1 88 99 ARG B N 1
ATOM 2130 C CA . ARG B 1 99 ? -9.953 -34.094 -8.695 1 88 99 ARG B CA 1
ATOM 2131 C C . ARG B 1 99 ? -9.039 -35.25 -8.32 1 88 99 ARG B C 1
ATOM 2133 O O . ARG B 1 99 ? -9.234 -35.906 -7.285 1 88 99 ARG B O 1
ATOM 2140 N N . LEU B 1 100 ? -8.148 -35.594 -9.297 1 91.12 100 LEU B N 1
ATOM 2141 C CA . LEU B 1 100 ? -7.137 -36.594 -9.023 1 91.12 100 LEU B CA 1
ATOM 2142 C C . LEU B 1 100 ? -6.246 -36.188 -7.859 1 91.12 100 LEU B C 1
ATOM 2144 O O . LEU B 1 100 ? -5.988 -35 -7.672 1 91.12 100 LEU B O 1
ATOM 2148 N N . GLU B 1 101 ? -5.777 -37.125 -7.137 1 92.88 101 GLU B N 1
ATOM 2149 C CA . GLU B 1 101 ? -4.938 -36.875 -5.969 1 92.88 101 GLU B CA 1
ATOM 2150 C C . GLU B 1 101 ? -3.689 -36.062 -6.355 1 92.88 101 GLU B C 1
ATOM 2152 O O . GLU B 1 101 ? -3.273 -35.156 -5.629 1 92.88 101 GLU B O 1
ATOM 2157 N N . GLU B 1 102 ? -3.18 -36.469 -7.496 1 92.88 102 GLU B N 1
ATOM 2158 C CA . GLU B 1 102 ? -1.966 -35.781 -7.953 1 92.88 102 GLU B CA 1
ATOM 2159 C C . GLU B 1 102 ? -2.217 -34.312 -8.219 1 92.88 102 GLU B C 1
ATOM 2161 O O . GLU B 1 102 ? -1.375 -33.469 -7.906 1 92.88 102 GLU B O 1
ATOM 2166 N N . VAL B 1 103 ? -3.311 -34 -8.789 1 93.12 103 VAL B N 1
ATOM 2167 C CA . VAL B 1 103 ? -3.699 -32.625 -9.078 1 93.12 103 VAL B CA 1
ATOM 2168 C C . VAL B 1 103 ? -3.922 -31.859 -7.777 1 93.12 103 VAL B C 1
ATOM 2170 O O . VAL B 1 103 ? -3.434 -30.75 -7.613 1 93.12 103 VAL B O 1
ATOM 2173 N N . ASN B 1 104 ? -4.551 -32.5 -6.848 1 94.75 104 ASN B N 1
ATOM 2174 C CA . ASN B 1 104 ? -4.816 -31.891 -5.555 1 94.75 104 ASN B CA 1
ATOM 2175 C C . ASN B 1 104 ? -3.523 -31.609 -4.789 1 94.75 104 ASN B C 1
ATOM 2177 O O . ASN B 1 104 ? -3.395 -30.578 -4.125 1 94.75 104 ASN B O 1
ATOM 2181 N N . GLN B 1 105 ? -2.65 -32.5 -4.895 1 96.25 105 GLN B N 1
ATOM 2182 C CA . GLN B 1 105 ? -1.368 -32.312 -4.223 1 96.25 105 GLN B CA 1
ATOM 2183 C C . GLN B 1 105 ? -0.604 -31.141 -4.824 1 96.25 105 GLN B C 1
ATOM 2185 O O . GLN B 1 105 ? -0.025 -30.328 -4.098 1 96.25 105 GLN B O 1
ATOM 2190 N N . SER B 1 106 ? -0.557 -31.062 -6.102 1 96.31 106 SER B N 1
ATOM 2191 C CA . SER B 1 106 ? 0.127 -29.969 -6.773 1 96.31 106 SER B CA 1
ATOM 2192 C C . SER B 1 106 ? -0.53 -28.625 -6.453 1 96.31 106 SER B C 1
ATOM 2194 O O . SER B 1 106 ? 0.159 -27.625 -6.223 1 96.31 106 SER B O 1
ATOM 2196 N N . LEU B 1 107 ? -1.853 -28.609 -6.434 1 96.62 107 LEU B N 1
ATOM 2197 C CA . LEU B 1 107 ? -2.58 -27.391 -6.078 1 96.62 107 LEU B CA 1
ATOM 2198 C C . LEU B 1 107 ? -2.248 -26.953 -4.656 1 96.62 107 LEU B C 1
ATOM 2200 O O . LEU B 1 107 ? -2.033 -25.766 -4.402 1 96.62 107 LEU B O 1
ATOM 2204 N N . GLN B 1 108 ? -2.217 -27.859 -3.789 1 97.19 108 GLN B N 1
ATOM 2205 C CA . GLN B 1 108 ? -1.891 -27.562 -2.398 1 97.19 108 GLN B CA 1
ATOM 2206 C C . GLN B 1 108 ? -0.472 -27.016 -2.271 1 97.19 108 GLN B C 1
ATOM 2208 O O . GLN B 1 108 ? -0.226 -26.078 -1.502 1 97.19 108 GLN B O 1
ATOM 2213 N N . ASN B 1 109 ? 0.384 -27.625 -2.953 1 97.31 109 ASN B N 1
ATOM 2214 C CA . ASN B 1 109 ? 1.764 -27.141 -2.93 1 97.31 109 ASN B CA 1
ATOM 2215 C C . ASN B 1 109 ? 1.866 -25.703 -3.41 1 97.31 109 ASN B C 1
ATOM 2217 O O . ASN B 1 109 ? 2.561 -24.891 -2.799 1 97.31 109 ASN B O 1
ATOM 2221 N N . LEU B 1 110 ? 1.221 -25.375 -4.52 1 97.69 110 LEU B N 1
ATOM 2222 C CA . LEU B 1 110 ? 1.239 -24.016 -5.043 1 97.69 110 LEU B CA 1
ATOM 2223 C C . LEU B 1 110 ? 0.587 -23.047 -4.059 1 97.69 110 LEU B C 1
ATOM 2225 O O . LEU B 1 110 ? 1.088 -21.938 -3.85 1 97.69 110 LEU B O 1
ATOM 2229 N N . ARG B 1 111 ? -0.516 -23.453 -3.482 1 97.62 111 ARG B N 1
ATOM 2230 C CA . ARG B 1 111 ? -1.175 -22.625 -2.473 1 97.62 111 ARG B CA 1
ATOM 2231 C C . ARG B 1 111 ? -0.24 -22.344 -1.301 1 97.62 111 ARG B C 1
ATOM 2233 O O . ARG B 1 111 ? -0.144 -21.219 -0.834 1 97.62 111 ARG B O 1
ATOM 2240 N N . ASN B 1 112 ? 0.436 -23.328 -0.85 1 97.19 112 ASN B N 1
ATOM 2241 C CA . ASN B 1 112 ? 1.373 -23.188 0.258 1 97.19 112 ASN B CA 1
ATOM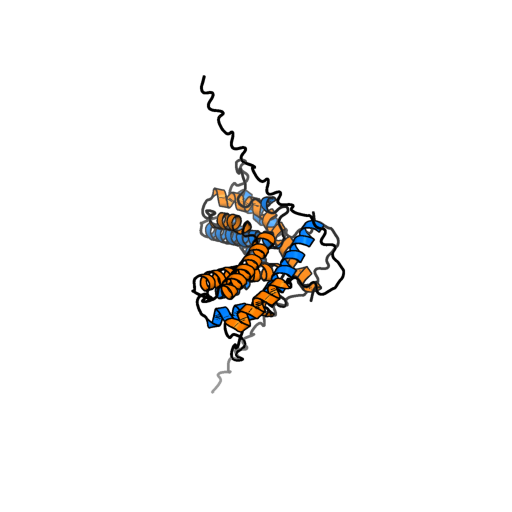 2242 C C . ASN B 1 112 ? 2.502 -22.219 -0.091 1 97.19 112 ASN B C 1
ATOM 2244 O O . ASN B 1 112 ? 2.908 -21.406 0.742 1 97.19 112 ASN B O 1
ATOM 2248 N N . LYS B 1 113 ? 2.961 -22.359 -1.263 1 96.19 113 LYS B N 1
ATOM 2249 C CA . LYS B 1 113 ? 4.031 -21.469 -1.697 1 96.19 113 LYS B CA 1
ATOM 2250 C C . LYS B 1 113 ? 3.566 -20.016 -1.714 1 96.19 113 LYS B C 1
ATOM 2252 O O . LYS B 1 113 ? 4.301 -19.109 -1.294 1 96.19 113 LYS B O 1
ATOM 2257 N N . MET B 1 114 ? 2.379 -19.812 -2.199 1 96.38 114 MET B N 1
ATOM 2258 C CA . MET B 1 114 ? 1.827 -18.469 -2.219 1 96.38 114 MET B CA 1
ATOM 2259 C C . MET B 1 114 ? 1.597 -17.953 -0.8 1 96.38 114 MET B C 1
ATOM 2261 O O . MET B 1 114 ? 1.85 -16.781 -0.51 1 96.38 114 MET B O 1
ATOM 2265 N N . GLN B 1 115 ? 1.117 -18.781 0.022 1 96.81 115 GLN B N 1
ATOM 2266 C CA . GLN B 1 115 ? 0.868 -18.422 1.412 1 96.81 115 GLN B CA 1
ATOM 2267 C C . GLN B 1 115 ? 2.166 -18.062 2.125 1 96.81 115 GLN B C 1
ATOM 2269 O O . GLN B 1 115 ? 2.217 -17.078 2.875 1 96.81 115 GLN B O 1
ATOM 2274 N N . GLU B 1 116 ? 3.139 -18.812 1.925 1 96.25 116 GLU B N 1
ATOM 2275 C CA . GLU B 1 116 ? 4.445 -18.531 2.52 1 96.25 116 GLU B CA 1
ATOM 2276 C C . GLU B 1 116 ? 5.004 -17.203 2.033 1 96.25 116 GLU B C 1
ATOM 2278 O O . GLU B 1 116 ? 5.5 -16.406 2.832 1 96.25 116 GLU B O 1
ATOM 2283 N N . LEU B 1 117 ? 4.93 -17.078 0.756 1 96.38 117 LEU B N 1
ATOM 2284 C CA . LEU B 1 117 ? 5.398 -15.82 0.174 1 96.38 117 LEU B CA 1
ATOM 2285 C C . LEU B 1 117 ? 4.68 -14.633 0.797 1 96.38 117 LEU B C 1
ATOM 2287 O O . LEU B 1 117 ? 5.316 -13.648 1.191 1 96.38 117 LEU B O 1
ATOM 2291 N N . LYS B 1 118 ? 3.393 -14.703 0.899 1 95.75 118 LYS B N 1
ATOM 2292 C CA . LYS B 1 118 ? 2.602 -13.625 1.486 1 95.75 118 LYS B CA 1
ATOM 2293 C C . LYS B 1 118 ? 2.988 -13.391 2.943 1 95.75 118 LYS B C 1
ATOM 2295 O O . LYS B 1 118 ? 3.18 -12.242 3.365 1 95.75 118 LYS B O 1
ATOM 2300 N N . ARG B 1 119 ? 3.117 -14.383 3.717 1 93.69 119 ARG B N 1
ATOM 2301 C CA . ARG B 1 119 ? 3.438 -14.305 5.141 1 93.69 119 ARG B CA 1
ATOM 2302 C C . ARG B 1 119 ? 4.797 -13.641 5.355 1 93.69 119 ARG B C 1
ATOM 2304 O O . ARG B 1 119 ? 4.977 -12.883 6.309 1 93.69 119 ARG B O 1
ATOM 2311 N N . HIS B 1 120 ? 5.633 -13.836 4.492 1 92.19 120 HIS B N 1
ATOM 2312 C CA . HIS B 1 120 ? 7 -13.367 4.691 1 92.19 120 HIS B CA 1
ATOM 2313 C C . HIS B 1 120 ? 7.164 -11.938 4.188 1 92.19 120 HIS B C 1
ATOM 2315 O O . HIS B 1 120 ? 7.84 -11.125 4.828 1 92.19 120 HIS B O 1
ATOM 2321 N N . TYR B 1 121 ? 6.488 -11.672 3.092 1 92.69 121 TYR B N 1
ATOM 2322 C CA . TYR B 1 121 ? 6.848 -10.414 2.443 1 92.69 121 TYR B CA 1
ATOM 2323 C C . TYR B 1 121 ? 5.633 -9.5 2.322 1 92.69 121 TYR B C 1
ATOM 2325 O O . TYR B 1 121 ? 5.777 -8.297 2.098 1 92.69 121 TYR B O 1
ATOM 2333 N N . TYR B 1 122 ? 4.512 -10 2.412 1 93.56 122 TYR B N 1
ATOM 2334 C CA . TYR B 1 122 ? 3.301 -9.234 2.152 1 93.56 122 TYR B CA 1
ATOM 2335 C C . TYR B 1 122 ? 2.352 -9.289 3.344 1 93.56 122 TYR B C 1
ATOM 2337 O O . TYR B 1 122 ? 1.223 -9.773 3.221 1 93.56 122 TYR B O 1
ATOM 2345 N N . SER B 1 123 ? 2.854 -8.719 4.434 1 83.75 123 SER B N 1
ATOM 2346 C CA . SER B 1 123 ? 2.145 -8.758 5.707 1 83.75 123 SER B CA 1
ATOM 2347 C C . SER B 1 123 ? 0.962 -7.793 5.711 1 83.75 123 SER B C 1
ATOM 2349 O O . SER B 1 123 ? 1.045 -6.699 5.152 1 83.75 123 SER B O 1
ATOM 2351 N N . ASP B 1 124 ? -0.099 -8.25 6.391 1 83.94 124 ASP B N 1
ATOM 2352 C CA . ASP B 1 124 ? -1.301 -7.434 6.531 1 83.94 124 ASP B CA 1
ATOM 2353 C C . ASP B 1 124 ? -1.312 -6.699 7.871 1 83.94 124 ASP B C 1
ATOM 2355 O O . ASP B 1 124 ? -2.336 -6.141 8.266 1 83.94 124 ASP B O 1
ATOM 2359 N N . ARG B 1 125 ? -0.238 -6.617 8.508 1 85.25 125 ARG B N 1
ATOM 2360 C CA . ARG B 1 125 ? -0.179 -6.023 9.844 1 85.25 125 ARG B CA 1
ATOM 2361 C C . ARG B 1 125 ? -0.504 -4.531 9.789 1 85.25 125 ARG B C 1
ATOM 2363 O O . ARG B 1 125 ? -1.145 -4 10.703 1 85.25 125 ARG B O 1
ATOM 2370 N N . ILE B 1 126 ? -0.071 -3.893 8.664 1 89.62 126 ILE B N 1
ATOM 2371 C CA . ILE B 1 126 ? -0.274 -2.453 8.555 1 89.62 126 ILE B CA 1
ATOM 2372 C C . ILE B 1 126 ? -1.761 -2.154 8.375 1 89.62 126 ILE B C 1
ATOM 2374 O O . ILE B 1 126 ? -2.221 -1.053 8.68 1 89.62 126 ILE B O 1
ATOM 2378 N N . LYS B 1 127 ? -2.494 -3.158 7.93 1 88.62 127 LYS B N 1
ATOM 2379 C CA . LYS B 1 127 ? -3.912 -2.963 7.648 1 88.62 127 LYS B CA 1
ATOM 2380 C C . LYS B 1 127 ? -4.684 -2.619 8.922 1 88.62 127 LYS B C 1
ATOM 2382 O O . LYS B 1 127 ? -5.578 -1.771 8.898 1 88.62 127 LYS B O 1
ATOM 2387 N N . THR B 1 128 ? -4.363 -3.229 9.945 1 90.69 128 THR B N 1
ATOM 2388 C CA . THR B 1 128 ? -5.027 -2.949 11.219 1 90.69 128 THR B CA 1
ATOM 2389 C C . THR B 1 128 ? -4.789 -1.502 11.641 1 90.69 128 THR B C 1
ATOM 2391 O O . THR B 1 128 ? -5.711 -0.83 12.117 1 90.69 128 THR B O 1
ATOM 2394 N N . LYS B 1 129 ? -3.605 -1.083 11.477 1 91.62 129 LYS B N 1
ATOM 2395 C CA . LYS B 1 129 ? -3.287 0.298 11.82 1 91.62 129 LYS B CA 1
ATOM 2396 C C . LYS B 1 129 ? -4.051 1.279 10.938 1 91.62 129 LYS B C 1
ATOM 2398 O O . LYS B 1 129 ? -4.531 2.311 11.414 1 91.62 129 LYS B O 1
ATOM 2403 N N . ILE B 1 130 ? -4.172 0.91 9.719 1 93.75 130 ILE B N 1
ATOM 2404 C CA . ILE B 1 130 ? -4.902 1.744 8.773 1 93.75 130 ILE B CA 1
ATOM 2405 C C . ILE B 1 130 ? -6.383 1.772 9.141 1 93.75 130 ILE B C 1
ATOM 2407 O O . ILE B 1 130 ? -7.031 2.818 9.062 1 93.75 130 ILE B O 1
ATOM 2411 N N . GLN B 1 131 ? -6.871 0.677 9.531 1 93.94 131 GLN B N 1
ATOM 2412 C CA . GLN B 1 131 ? -8.266 0.609 9.953 1 93.94 131 GLN B CA 1
ATOM 2413 C C . GLN B 1 131 ? -8.516 1.494 11.172 1 93.94 131 GLN B C 1
ATOM 2415 O O . GLN B 1 131 ? -9.562 2.137 11.273 1 93.94 131 GLN B O 1
ATOM 2420 N N . LYS B 1 132 ? -7.625 1.522 12.055 1 94.31 132 LYS B N 1
ATOM 2421 C CA . LYS B 1 132 ? -7.75 2.383 13.227 1 94.31 132 LYS B CA 1
ATOM 2422 C C . LYS B 1 132 ? -7.766 3.857 12.828 1 94.31 132 LYS B C 1
ATOM 2424 O O . LYS B 1 132 ? -8.492 4.66 13.422 1 94.31 132 LYS B O 1
ATOM 2429 N N . LEU B 1 133 ? -6.938 4.195 11.805 1 95.44 133 LEU B N 1
ATOM 2430 C CA . LEU B 1 133 ? -6.965 5.562 11.297 1 95.44 133 LEU B CA 1
ATOM 2431 C C . LEU B 1 133 ? -8.336 5.91 10.734 1 95.44 133 LEU B C 1
ATOM 2433 O O . LEU B 1 133 ? -8.875 6.984 11.016 1 95.44 133 LEU B O 1
ATOM 2437 N N . ALA B 1 134 ? -8.875 5 10.016 1 93.88 134 ALA B N 1
ATOM 2438 C CA . ALA B 1 134 ? -10.164 5.223 9.375 1 93.88 134 ALA B CA 1
ATOM 2439 C C . ALA B 1 134 ? -11.273 5.387 10.414 1 93.88 134 ALA B C 1
ATOM 2441 O O . ALA B 1 134 ? -12.32 5.969 10.133 1 93.88 134 ALA B O 1
ATOM 2442 N N . ALA B 1 135 ? -11.07 4.934 11.609 1 95.88 135 ALA B N 1
ATOM 2443 C CA . ALA B 1 135 ? -12.094 4.938 12.656 1 95.88 135 ALA B CA 1
ATOM 2444 C C . ALA B 1 135 ? -12.008 6.203 13.5 1 95.88 135 ALA B C 1
ATOM 2446 O O . ALA B 1 135 ? -12.836 6.422 14.391 1 95.88 135 ALA B O 1
ATOM 2447 N N . ILE B 1 136 ? -11.07 7 13.203 1 96.81 136 ILE B N 1
ATOM 2448 C CA . ILE B 1 136 ? -10.891 8.227 13.969 1 96.81 136 ILE B CA 1
ATOM 2449 C C . ILE B 1 136 ? -12.102 9.133 13.781 1 96.81 136 ILE B C 1
ATOM 2451 O O . ILE B 1 136 ? -12.609 9.281 12.672 1 96.81 136 ILE B O 1
ATOM 2455 N N . GLU B 1 137 ? -12.586 9.641 14.922 1 96.94 137 GLU B N 1
ATOM 2456 C CA . GLU B 1 137 ? -13.688 10.594 14.867 1 96.94 137 GLU B CA 1
ATOM 2457 C C . GLU B 1 137 ? -13.203 11.977 14.438 1 96.94 137 GLU B C 1
ATOM 2459 O O . GLU B 1 137 ? -12.781 12.773 15.273 1 96.94 137 GLU B O 1
ATOM 2464 N N . THR B 1 138 ? -13.414 12.328 13.195 1 96.88 138 THR B N 1
ATOM 2465 C CA . THR B 1 138 ? -12.805 13.516 12.602 1 96.88 138 THR B CA 1
ATOM 2466 C C . THR B 1 138 ? -13.602 14.766 12.953 1 96.88 138 THR B C 1
ATOM 2468 O O . THR B 1 138 ? -13.164 15.883 12.688 1 96.88 138 THR B O 1
ATOM 2471 N N . THR B 1 139 ? -14.828 14.641 13.57 1 95.44 139 THR B N 1
ATOM 2472 C CA . THR B 1 139 ? -15.625 15.797 13.984 1 95.44 139 THR B CA 1
ATOM 2473 C C . THR B 1 139 ? -15.32 16.172 15.43 1 95.44 139 THR B C 1
ATOM 2475 O O . THR B 1 139 ? -15.711 17.25 15.883 1 95.44 139 THR B O 1
ATOM 2478 N N . ASP B 1 140 ? -14.641 15.328 16.156 1 93.75 140 ASP B N 1
ATOM 2479 C CA . ASP B 1 140 ? -14.336 15.562 17.578 1 93.75 140 ASP B CA 1
ATOM 2480 C C . ASP B 1 140 ? -13.32 16.688 17.734 1 93.75 140 ASP B C 1
ATOM 2482 O O . ASP B 1 140 ? -12.234 16.641 17.156 1 93.75 140 ASP B O 1
ATOM 2486 N N . ALA B 1 141 ? -13.625 17.594 18.578 1 89.38 141 ALA B N 1
ATOM 2487 C CA . ALA B 1 141 ? -12.82 18.797 18.719 1 89.38 141 ALA B CA 1
ATOM 2488 C C . ALA B 1 141 ? -11.445 18.484 19.312 1 89.38 141 ALA B C 1
ATOM 2490 O O . ALA B 1 141 ? -10.445 19.094 18.922 1 89.38 141 ALA B O 1
ATOM 2491 N N . VAL B 1 142 ? -11.43 17.594 20.234 1 89.19 142 VAL B N 1
ATOM 2492 C CA . VAL B 1 142 ? -10.164 17.234 20.859 1 89.19 142 VAL B CA 1
ATOM 2493 C C . VAL B 1 142 ? -9.258 16.562 19.828 1 89.19 142 VAL B C 1
ATOM 2495 O O . VAL B 1 142 ? -8.062 16.844 19.766 1 89.19 142 VAL B O 1
ATOM 2498 N N . VAL B 1 143 ? -9.797 15.688 19 1 93.12 143 VAL B N 1
ATOM 2499 C CA . VAL B 1 143 ? -9.055 15.008 17.938 1 93.12 143 VAL B CA 1
ATOM 2500 C C . VAL B 1 143 ? -8.523 16.031 16.953 1 93.12 143 VAL B C 1
ATOM 2502 O O . VAL B 1 143 ? -7.367 15.961 16.531 1 93.12 143 VAL B O 1
ATOM 2505 N N . GLN B 1 144 ? -9.336 16.953 16.578 1 92.81 144 GLN B N 1
ATOM 2506 C CA . GLN B 1 144 ? -8.938 17.984 15.625 1 92.81 144 GLN B CA 1
ATOM 2507 C C . GLN B 1 144 ? -7.75 18.781 16.156 1 92.81 144 GLN B C 1
ATOM 2509 O O . GLN B 1 144 ? -6.805 19.047 15.414 1 92.81 144 GLN B O 1
ATOM 2514 N N . LYS B 1 145 ? -7.828 19.094 17.422 1 90.31 145 LYS B N 1
ATOM 2515 C CA . LYS B 1 145 ? -6.75 19.875 18.016 1 90.31 145 LYS B CA 1
ATOM 2516 C C . LYS B 1 145 ? -5.453 19.078 18.078 1 90.31 145 LYS B C 1
ATOM 2518 O O . LYS B 1 145 ? -4.379 19.609 17.781 1 90.31 145 LYS B O 1
ATOM 2523 N N . LYS B 1 146 ? -5.559 17.891 18.438 1 91.25 146 LYS B N 1
ATOM 2524 C CA . LYS B 1 146 ? -4.379 17.016 18.469 1 91.25 146 LYS B CA 1
ATOM 2525 C C . LYS B 1 146 ? -3.789 16.844 17.078 1 91.25 146 LYS B C 1
ATOM 2527 O O . LYS B 1 146 ? -2.566 16.844 16.906 1 91.25 146 LYS B O 1
ATOM 2532 N N . ALA B 1 147 ? -4.633 16.672 16.078 1 94.25 147 ALA B N 1
ATOM 2533 C CA . ALA B 1 147 ? -4.18 16.547 14.703 1 94.25 147 ALA B CA 1
ATOM 2534 C C . ALA B 1 147 ? -3.41 17.781 14.258 1 94.25 147 ALA B C 1
ATOM 2536 O O . ALA B 1 147 ? -2.377 17.672 13.594 1 94.25 147 ALA B O 1
ATOM 2537 N N . LEU B 1 148 ? -3.926 18.938 14.617 1 92.75 148 LEU B N 1
ATOM 2538 C CA . LEU B 1 148 ? -3.242 20.172 14.266 1 92.75 148 LEU B CA 1
ATOM 2539 C C . LEU B 1 148 ? -1.862 20.25 14.906 1 92.75 148 LEU B C 1
ATOM 2541 O O . LEU B 1 148 ? -0.898 20.688 14.281 1 92.75 148 LEU B O 1
ATOM 2545 N N . ASN B 1 149 ? -1.782 19.766 16.109 1 90.12 149 ASN B N 1
ATOM 2546 C CA . ASN B 1 149 ? -0.505 19.75 16.812 1 90.12 149 ASN B CA 1
ATOM 2547 C C . ASN B 1 149 ? 0.493 18.797 16.156 1 90.12 149 ASN B C 1
ATOM 2549 O O . ASN B 1 149 ? 1.704 19 16.266 1 90.12 149 ASN B O 1
ATOM 2553 N N . GLU B 1 150 ? 0.033 17.797 15.492 1 93.44 150 GLU B N 1
ATOM 2554 C CA . GLU B 1 150 ? 0.895 16.797 14.883 1 93.44 150 GLU B CA 1
ATOM 2555 C C . GLU B 1 150 ? 1.155 17.109 13.414 1 93.44 150 GLU B C 1
ATOM 2557 O O . GLU B 1 150 ? 1.946 16.438 12.758 1 93.44 150 GLU B O 1
ATOM 2562 N N . PHE B 1 151 ? 0.552 18.172 12.875 1 95.56 151 PHE B N 1
ATOM 2563 C CA . PHE B 1 151 ? 0.525 18.438 11.438 1 95.56 151 PHE B CA 1
ATOM 2564 C C . PHE B 1 151 ? 1.938 18.516 10.875 1 95.56 151 PHE B C 1
ATOM 2566 O O . PHE B 1 151 ? 2.266 17.859 9.891 1 95.56 151 PHE B O 1
ATOM 2573 N N . GLN B 1 152 ? 2.789 19.328 11.492 1 94.12 152 GLN B N 1
ATOM 2574 C CA . GLN B 1 152 ? 4.125 19.562 10.961 1 94.12 152 GLN B CA 1
ATOM 2575 C C . GLN B 1 152 ? 4.91 18.266 10.828 1 94.12 152 GLN B C 1
ATOM 2577 O O . GLN B 1 152 ? 5.566 18.031 9.812 1 94.12 152 GLN B O 1
ATOM 2582 N N . GLU B 1 153 ? 4.844 17.516 11.852 1 94.31 153 GLU B N 1
ATOM 2583 C CA . GLU B 1 153 ? 5.582 16.25 11.836 1 94.31 153 GLU B CA 1
ATOM 2584 C C . GLU B 1 153 ? 5.07 15.328 10.734 1 94.31 153 GLU B C 1
ATOM 2586 O O . GLU B 1 153 ? 5.859 14.734 10 1 94.31 153 GLU B O 1
ATOM 2591 N N . VAL B 1 154 ? 3.762 15.219 10.641 1 96.81 154 VAL B N 1
ATOM 2592 C CA . VAL B 1 154 ? 3.162 14.336 9.648 1 96.81 154 VAL B CA 1
ATOM 2593 C C . VAL B 1 154 ? 3.51 14.828 8.242 1 96.81 154 VAL B C 1
ATOM 2595 O O . VAL B 1 154 ? 3.924 14.039 7.391 1 96.81 154 VAL B O 1
ATOM 2598 N N . PHE B 1 155 ? 3.389 16.094 8.078 1 97.12 155 PHE B N 1
ATOM 2599 C CA . PHE B 1 155 ? 3.668 16.672 6.77 1 97.12 155 PHE B CA 1
ATOM 2600 C C . PHE B 1 155 ? 5.125 16.453 6.379 1 97.12 155 PHE B C 1
ATOM 2602 O O . PHE B 1 155 ? 5.418 16.109 5.234 1 97.12 155 PHE B O 1
ATOM 2609 N N . GLN B 1 156 ? 5.98 16.641 7.281 1 96 156 GLN B N 1
ATOM 2610 C CA . GLN B 1 156 ? 7.406 16.438 7.039 1 96 156 GLN B CA 1
ATOM 2611 C C . GLN B 1 156 ? 7.711 14.992 6.664 1 96 156 GLN B C 1
ATOM 2613 O O . GLN B 1 156 ? 8.391 14.734 5.672 1 96 156 GLN B O 1
ATOM 2618 N N . ARG B 1 157 ? 7.184 14.102 7.41 1 95.75 157 ARG B N 1
ATOM 2619 C CA . ARG B 1 157 ? 7.453 12.688 7.18 1 95.75 157 ARG B CA 1
ATOM 2620 C C . ARG B 1 157 ? 6.867 12.227 5.852 1 95.75 157 ARG B C 1
ATOM 2622 O O . ARG B 1 157 ? 7.523 11.516 5.09 1 95.75 157 ARG B O 1
ATOM 2629 N N . ALA B 1 158 ? 5.68 12.625 5.582 1 97.31 158 ALA B N 1
ATOM 2630 C CA . ALA B 1 158 ? 5.023 12.234 4.336 1 97.31 158 ALA B CA 1
ATOM 2631 C C . ALA B 1 158 ? 5.754 12.805 3.127 1 97.31 158 ALA B C 1
ATOM 2633 O O . ALA B 1 158 ? 5.949 12.117 2.125 1 97.31 158 ALA B O 1
ATOM 2634 N N . SER B 1 159 ? 6.156 14.016 3.266 1 96.44 159 SER B N 1
ATOM 2635 C CA . SER B 1 159 ? 6.855 14.664 2.16 1 96.44 159 SER B CA 1
ATOM 2636 C C . SER B 1 159 ? 8.211 14.008 1.909 1 96.44 159 SER B C 1
ATOM 2638 O O . SER B 1 159 ? 8.578 13.75 0.761 1 96.44 159 SER B O 1
ATOM 2640 N N . LYS B 1 160 ? 8.922 13.789 2.955 1 94.88 160 LYS B N 1
ATOM 2641 C CA . LYS B 1 160 ? 10.242 13.172 2.838 1 94.88 160 LYS B CA 1
ATOM 2642 C C . LYS B 1 160 ? 10.148 11.805 2.174 1 94.88 160 LYS B C 1
ATOM 2644 O O . LYS B 1 160 ? 10.898 11.508 1.243 1 94.88 160 LYS B O 1
ATOM 2649 N N . LEU B 1 161 ? 9.25 11.008 2.65 1 94.88 161 LEU B N 1
ATOM 2650 C CA . LEU B 1 161 ? 9.086 9.672 2.082 1 94.88 161 LEU B CA 1
ATOM 2651 C C . LEU B 1 161 ? 8.648 9.758 0.623 1 94.88 161 LEU B C 1
ATOM 2653 O O . LEU B 1 161 ? 9.211 9.07 -0.237 1 94.88 161 LEU B O 1
ATOM 2657 N N . GLY B 1 162 ? 7.617 10.547 0.406 1 93.75 162 GLY B N 1
ATOM 2658 C CA . GLY B 1 162 ? 7.133 10.703 -0.957 1 93.75 162 GLY B CA 1
ATOM 2659 C C . GLY B 1 162 ? 8.219 11.117 -1.932 1 93.75 162 GLY B C 1
ATOM 2660 O O . GLY B 1 162 ? 8.352 10.523 -3.006 1 93.75 162 GLY B O 1
ATOM 2661 N N . ALA B 1 163 ? 8.977 12.055 -1.568 1 91.94 163 ALA B N 1
ATOM 2662 C CA . ALA B 1 163 ? 10.055 12.547 -2.418 1 91.94 163 ALA B CA 1
ATOM 2663 C C . ALA B 1 163 ? 11.109 11.469 -2.648 1 91.94 163 ALA B C 1
ATOM 2665 O O . ALA B 1 163 ? 11.602 11.297 -3.766 1 91.94 163 ALA B O 1
ATOM 2666 N N . SER B 1 164 ? 11.469 10.836 -1.595 1 91.31 164 SER B N 1
ATOM 2667 C CA . SER B 1 164 ? 12.477 9.789 -1.691 1 91.31 164 SER B CA 1
ATOM 2668 C C . SER B 1 164 ? 12.031 8.688 -2.648 1 91.31 164 SER B C 1
ATOM 2670 O O . SER B 1 164 ? 12.82 8.234 -3.486 1 91.31 164 SER B O 1
ATOM 2672 N N . LEU B 1 165 ? 10.844 8.289 -2.559 1 90.19 165 LEU B N 1
ATOM 2673 C CA . LEU B 1 165 ? 10.32 7.227 -3.41 1 90.19 165 LEU B CA 1
ATOM 2674 C C . LEU B 1 165 ? 10.258 7.68 -4.867 1 90.19 165 LEU B C 1
ATOM 2676 O O . LEU B 1 165 ? 10.547 6.898 -5.773 1 90.19 165 LEU B O 1
ATOM 2680 N N . HIS B 1 166 ? 9.93 8.836 -5.055 1 88 166 HIS B N 1
ATOM 2681 C CA . HIS B 1 166 ? 9.828 9.375 -6.406 1 88 166 HIS B CA 1
ATOM 2682 C C . HIS B 1 166 ? 11.203 9.516 -7.047 1 88 166 HIS B C 1
ATOM 2684 O O . HIS B 1 166 ? 11.367 9.242 -8.242 1 88 166 HIS B O 1
ATOM 2690 N N . GLN B 1 167 ? 12.133 9.906 -6.285 1 85.81 167 GLN B N 1
ATOM 2691 C CA . GLN B 1 167 ? 13.492 10.062 -6.793 1 85.81 167 GLN B CA 1
ATOM 2692 C C . GLN B 1 167 ? 14.086 8.719 -7.203 1 85.81 167 GLN B C 1
ATOM 2694 O O . GLN B 1 167 ? 14.797 8.625 -8.211 1 85.81 167 GLN B O 1
ATOM 2699 N N . ARG B 1 168 ? 13.875 7.758 -6.48 1 81.38 168 ARG B N 1
ATOM 2700 C CA . ARG B 1 168 ? 14.391 6.426 -6.801 1 81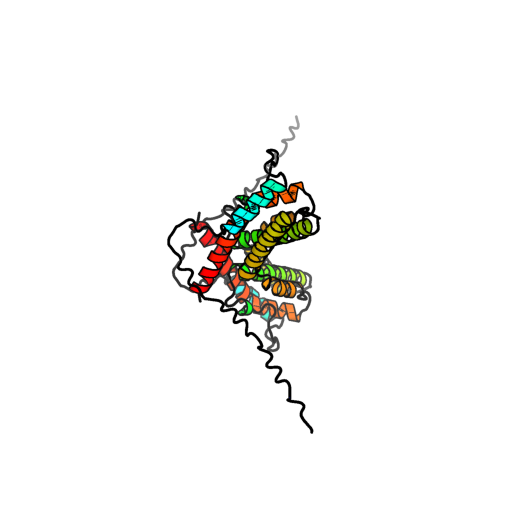.38 168 ARG B CA 1
ATOM 2701 C C . ARG B 1 168 ? 13.789 5.91 -8.102 1 81.38 168 ARG B C 1
ATOM 2703 O O . ARG B 1 168 ? 14.469 5.223 -8.875 1 81.38 168 ARG B O 1
ATOM 2710 N N . ALA B 1 169 ? 12.57 6.191 -8.344 1 76.25 169 ALA B N 1
ATOM 2711 C CA . ALA B 1 169 ? 11.922 5.766 -9.586 1 76.25 169 ALA B CA 1
ATOM 2712 C C . ALA B 1 169 ? 12.562 6.449 -10.797 1 76.25 169 ALA B C 1
ATOM 2714 O O . ALA B 1 169 ? 12.656 5.855 -11.867 1 76.25 169 ALA B O 1
ATOM 2715 N N . CYS B 1 170 ? 12.969 7.574 -10.594 1 68.44 170 CYS B N 1
ATOM 2716 C CA . CYS B 1 170 ? 13.586 8.32 -11.68 1 68.44 170 CYS B CA 1
ATOM 2717 C C . CYS B 1 170 ? 14.992 7.816 -11.961 1 68.44 170 CYS B C 1
ATOM 2719 O O . CYS B 1 170 ? 15.445 7.832 -13.109 1 68.44 170 CYS B O 1
ATOM 2721 N N . THR B 1 171 ? 15.633 7.332 -10.961 1 64.94 171 THR B N 1
ATOM 2722 C CA . THR B 1 171 ? 17 6.852 -11.164 1 64.94 171 THR B CA 1
ATOM 2723 C C . THR B 1 171 ? 17 5.418 -11.695 1 64.94 171 THR B C 1
ATOM 2725 O O . THR B 1 171 ? 17.938 4.992 -12.359 1 64.94 171 THR B O 1
ATOM 2728 N N . GLN B 1 172 ? 16.062 4.613 -11.391 1 56.09 172 GLN B N 1
ATOM 2729 C CA . GLN B 1 172 ? 16.016 3.24 -11.883 1 56.09 172 GLN B CA 1
ATOM 2730 C C . GLN B 1 172 ? 15.539 3.197 -13.336 1 56.09 172 GLN B C 1
ATOM 2732 O O . GLN B 1 172 ? 15.836 2.244 -14.062 1 56.09 172 GLN B O 1
ATOM 2737 N N . SER B 1 173 ? 14.805 4.207 -13.867 1 45.16 173 SER B N 1
ATOM 2738 C CA . SER B 1 173 ? 14.492 4.223 -15.297 1 45.16 173 SER B CA 1
ATOM 2739 C C . SER B 1 173 ? 15.68 4.695 -16.125 1 45.16 173 SER B C 1
ATOM 2741 O O . SER B 1 173 ? 16.438 5.566 -15.688 1 45.16 173 SER B O 1
#

pLDDT: mean 79.25, std 24.42, range [23.3, 98.12]

Organism: Esox lucius (NCBI:txid8010)

Nearest PDB structures (foldseek):
  6f1e-assembly1_B  TM=5.403E-01  e=3.561E-04  Paralichthys olivaceus
  6f1e-assembly1_B  TM=5.402E-01  e=2.541E-04  Paralichthys olivaceus

Radius of gyration: 27.58 Å; Cα contacts (8 Å, |Δi|>4): 266; chains: 2; bounding box: 52×103×92 Å

Solvent-accessible surface area (backbone atoms only — not comparable to full-atom values): 20939 Å² total; per-residue (Å²): 141,86,66,87,78,82,82,78,77,76,75,78,78,77,77,79,72,76,68,78,75,74,81,62,73,62,78,64,77,95,66,88,77,80,70,67,54,68,69,55,53,51,33,49,50,53,43,35,63,74,65,58,50,75,52,86,73,75,75,78,71,76,79,52,76,70,75,45,63,92,52,49,67,52,54,41,50,53,47,44,47,50,49,52,52,47,50,49,48,25,43,54,47,56,64,72,48,93,67,56,67,69,52,51,51,32,47,49,51,53,39,48,50,52,50,50,50,32,66,73,54,49,65,67,69,61,52,58,57,42,51,54,54,72,65,54,61,51,78,38,66,68,51,46,48,37,43,60,72,43,39,66,61,52,52,31,52,48,45,51,51,33,50,52,56,52,52,52,51,60,66,74,99,134,88,74,80,79,78,81,77,78,79,75,78,77,77,77,78,71,76,72,76,73,71,82,63,71,63,79,66,76,94,63,88,78,79,71,67,53,66,68,55,52,51,32,49,50,53,44,34,64,74,66,57,50,74,53,86,71,75,76,80,71,74,79,52,73,71,76,46,64,92,51,49,65,54,55,41,48,53,46,44,48,49,49,51,51,47,49,50,48,25,41,54,49,57,66,72,48,93,70,56,65,69,52,50,49,34,48,48,51,53,41,48,51,52,50,50,51,34,67,73,55,49,66,67,69,60,51,57,57,42,51,55,55,71,63,52,61,48,80,40,64,68,52,46,49,38,42,59,73,44,40,64,61,52,53,31,52,47,45,53,51,33,50,52,55,52,51,51,51,59,66,75,98

InterPro domains:
  IPR002069 Interferon gamma [PF00714] (41-159)
  IPR002069 Interferon gamma [PTHR11419] (32-162)
  IPR009079 Four-helical cytokine-like, core [G3DSA:1.20.1250.10] (37-172)
  IPR009079 Four-helical cytokine-like, core [SSF47266] (41-159)